Protein 3NJN (pdb70)

Radius of gyration: 18.65 Å; Cα contacts (8 Å, |Δi|>4): 740; chains: 4; bounding box: 55×52×40 Å

InterPro domains:
  IPR008972 Cupredoxin [G3DSA:2.60.40.420] (1-116)
  IPR008972 Cupredoxin [SSF49503] (8-123)
  IPR015078 DP-EP family [PF08985] (10-123)

Secondary structure (DSSP, 8-state):
----EEEEEEEEEEEETTEEEEEEE-TTS-EE---EEESSSEEEEEEEEE-SSS--EEEEEEESSTTSSS--EEEE-TTSSEEEEEE---S-EEEEEEEEEE-SS-SSEEE---/-EEEE---/----EEEEEEEEEEEETTEEEEEEE-TTS-EE---EEESSSEEEEEEEEE-SSS--EEEEEEESSTTSSS--EEEE-TTSSEEEEEE---S-EEEE-EEEEE-SS-SPEEE---/-EEEE--

Nearest PDB structures (foldseek):
  3njn-assembly1_A  TM=1.009E+00  e=9.981E-22  Shewanella oneidensis
  3njf-assembly1_A  TM=1.002E+00  e=9.697E-21  Shewanella oneidensis
  3njj-assembly1_A  TM=1.003E+00  e=1.688E-20  Shewanella oneidensis
  3njg-assembly1_A  TM=9.978E-01  e=1.688E-20  Shewanella oneidensis
  3njk-assembly1_A  TM=1.000E+00  e=2.940E-20  Shewanella oneidensis

Sequence (243 aa):
APQGLAQFFIKVNVTLENGEPVFIYTDANGQQVCQQGDITVTQQAGTIITYLLLNDQTLKGLKKFVGVGFVTPFDGIIDDAVTIISSDGMLLVQLVDLDKKTPGTTKFQFVLSNTANTLLVLSPDPAIINRRPQAPQGLAQFFIKVNVTLENGEPVFIYTDANGQVCQGDITVVTQQAGTIITYLLNDQTLKGLKKFVGVGFVTPFDGIIDDAVTIISSDGMLVQLVDLDKKTPGTTTKFQFVLSNTANTLLVLSPDPAIINRRP

CATH classification: 2.60.40.420

Foldseek 3Di:
DDDADEFEKEWEWADDPLAIDTWIAGPVRHTDPPDDDGPAWDKYKYFYHYPHVFAKAFPWKAFPCVPQLQWDDWDADPSRGMIMTTGRPPRDDDTDIWTWIATNVDGDIDTDDD/DDDDDDDD/DDDADEFEKEWEWDDDPRAIDTWIAGPVRHTDPDDDDGDAWDKYKYFYHYPYPFAKAFPWKAFPCVPQLQWDDWDADPRRGMIMTTGRPPHDDDTDIWTWIATDVDGDIDTDDD/DDDDDDD

Solvent-accessible surface area: 11612 Å² total; per-residue (Å²): 135,143,165,43,96,60,54,100,5,90,0,26,0,55,50,112,143,38,28,17,55,26,69,21,19,45,92,124,57,118,112,38,130,2,54,16,66,3,74,51,39,14,50,1,5,0,64,16,43,39,122,8,181,52,24,3,82,5,60,2,0,0,1,52,51,1,42,41,34,4,5,55,28,12,70,80,36,132,83,5,64,60,0,73,0,49,0,78,8,143,56,88,31,84,4,94,1,4,0,0,0,34,14,101,61,36,85,1,21,0,0,1,73,77,20,17,0,49,5,161,50,184,134,140,162,40,106,85,47,64,5,70,0,13,0,46,64,107,138,43,26,18,59,26,66,22,16,49,85,126,51,114,111,40,137,2,54,16,60,5,84,82,44,14,50,0,25,0,56,9,50,42,97,18,178,55,23,3,84,4,64,6,1,0,1,51,52,1,40,40,30,4,2,41,26,16,70,81,35,132,83,5,57,59,0,74,0,45,0,84,11,146,45,89,33,88,4,92,1,3,0,0,0,33,15,101,62,37,84,2,21,0,1,0,74,73,22,16,0,37,3,148,96

Organism: Shewanella oneidensis (strain ATCC 700550 / JCM 31522 / CIP 106686 / LMG 19005 / NCIMB 14063 / MR-1) (NCBI:txid211586)

Structure (mmCIF, N/CA/C/O backbone):
data_3NJN
#
_entry.id   3NJN
#
_cell.length_a   72.351
_cell.length_b   72.351
_cell.length_c   256.008
_cell.angle_alpha   90.000
_cell.angle_beta   90.000
_cell.angle_gamma   120.000
#
_symmetry.space_group_name_H-M   'H 3 2'
#
loop_
_entity.id
_entity.type
_entity.pdbx_description
1 polymer Peptidase
2 polymer Peptidase
3 non-polymer (4S)-2-METHYL-2,4-PENTANEDIOL
4 non-polymer 'CALCIUM ION'
5 water water
#
loop_
_atom_site.group_PDB
_atom_site.id
_atom_site.type_symbol
_atom_site.label_atom_id
_atom_site.label_alt_id
_atom_site.label_comp_id
_atom_site.label_asym_id
_atom_site.label_entity_id
_atom_site.label_seq_id
_atom_site.pdbx_PDB_ins_code
_atom_site.Cartn_x
_atom_site.Cartn_y
_atom_site.Cartn_z
_atom_site.occupancy
_atom_site.B_iso_or_equiv
_atom_site.auth_seq_id
_atom_site.auth_comp_id
_atom_site.auth_asym_id
_atom_site.auth_atom_id
_atom_site.pdbx_PDB_model_num
ATOM 1 N N . ALA A 1 6 ? 20.707 11.899 116.638 0.50 22.87 3 ALA A N 1
ATOM 2 C CA . ALA A 1 6 ? 19.611 12.908 116.484 0.50 22.82 3 ALA A CA 1
ATOM 3 C C . ALA A 1 6 ? 18.333 12.253 115.947 0.50 22.64 3 ALA A C 1
ATOM 4 O O . ALA A 1 6 ? 18.319 11.713 114.848 0.50 22.70 3 ALA A O 1
ATOM 6 N N . PRO A 1 7 ? 17.250 12.301 116.729 0.50 21.87 4 PRO A N 1
ATOM 7 C CA . PRO A 1 7 ? 16.030 11.653 116.268 0.50 21.27 4 PRO A CA 1
ATOM 8 C C . PRO A 1 7 ? 15.506 12.323 115.013 0.50 21.24 4 PRO A C 1
ATOM 9 O O . PRO A 1 7 ? 15.670 13.537 114.849 0.50 19.21 4 PRO A O 1
ATOM 13 N N . GLN A 1 8 ? 14.930 11.512 114.134 0.50 20.77 5 GLN A N 1
ATOM 14 C CA . GLN A 1 8 ? 14.319 11.969 112.888 0.50 20.93 5 GLN A CA 1
ATOM 15 C C . GLN A 1 8 ? 12.966 11.296 112.742 0.50 19.13 5 GLN A C 1
ATOM 16 O O . GLN A 1 8 ? 12.663 10.299 113.397 0.50 18.19 5 GLN A O 1
ATOM 22 N N . GLY A 1 9 ? 12.175 11.846 111.849 1.00 17.67 6 GLY A N 1
ATOM 23 C CA . GLY A 1 9 ? 10.864 11.333 111.449 1.00 16.19 6 GLY A CA 1
ATOM 24 C C . GLY A 1 9 ? 10.654 11.171 109.946 1.00 13.84 6 GLY A C 1
ATOM 25 O O . GLY A 1 9 ? 11.591 11.191 109.152 1.00 14.41 6 GLY A O 1
ATOM 26 N N . LEU A 1 10 ? 9.399 11.037 109.549 1.00 13.93 7 LEU A N 1
ATOM 27 C CA . LEU A 1 10 ? 9.015 10.838 108.179 1.00 13.94 7 LEU A CA 1
ATOM 28 C C . LEU A 1 10 ? 8.350 12.085 107.604 1.00 12.69 7 LEU A C 1
ATOM 29 O O . LEU A 1 10 ? 7.575 12.727 108.314 1.00 13.44 7 LEU A O 1
ATOM 34 N N . ALA A 1 11 ? 8.655 12.408 106.350 1.00 12.15 8 ALA A N 1
ATOM 35 C CA . ALA A 1 11 ? 8.107 13.548 105.627 1.00 12.07 8 ALA A CA 1
ATOM 36 C C . ALA A 1 11 ? 7.207 12.998 104.539 1.00 13.26 8 ALA A C 1
ATOM 37 O O . ALA A 1 11 ? 7.698 12.246 103.676 1.00 16.49 8 ALA A O 1
ATOM 39 N N . GLN A 1 12 ? 5.899 13.279 104.606 1.00 11.00 9 GLN A N 1
ATOM 40 C CA . GLN A 1 12 ? 4.923 12.826 103.619 1.00 11.11 9 GLN A CA 1
ATOM 41 C C . GLN A 1 12 ? 4.515 14.038 102.785 1.00 11.15 9 GLN A C 1
ATOM 42 O O . GLN A 1 12 ? 4.593 15.204 103.221 1.00 11.19 9 GLN A O 1
ATOM 48 N N . PHE A 1 13 ? 4.021 13.761 101.584 1.00 13.04 10 PHE A N 1
ATOM 49 C CA A PHE A 1 13 ? 3.766 14.782 100.566 0.60 13.08 10 PHE A CA 1
ATOM 50 C CA B PHE A 1 13 ? 3.700 14.777 100.613 0.40 12.95 10 PHE A CA 1
ATOM 51 C C . PHE A 1 13 ? 2.447 14.474 99.865 1.00 14.05 10 PHE A C 1
ATOM 52 O O . PHE A 1 13 ? 2.206 13.347 99.435 1.00 17.33 10 PHE A O 1
ATOM 67 N N . ILE A 1 14 ? 1.648 15.496 99.688 1.00 12.87 11 ILE A N 1
ATOM 68 C CA . ILE A 1 14 ? 0.440 15.432 98.898 1.00 11.81 11 ILE A CA 1
ATOM 69 C C . ILE A 1 14 ? 0.336 16.708 98.062 1.00 10.23 11 ILE A C 1
ATOM 70 O O . ILE A 1 14 ? 0.596 17.807 98.543 1.00 10.24 11 ILE A O 1
ATOM 75 N N . LYS A 1 15 ? -0.045 16.536 96.794 1.00 9.73 12 LYS A N 1
ATOM 76 C CA . LYS A 1 15 ? -0.358 17.646 95.912 1.00 9.39 12 L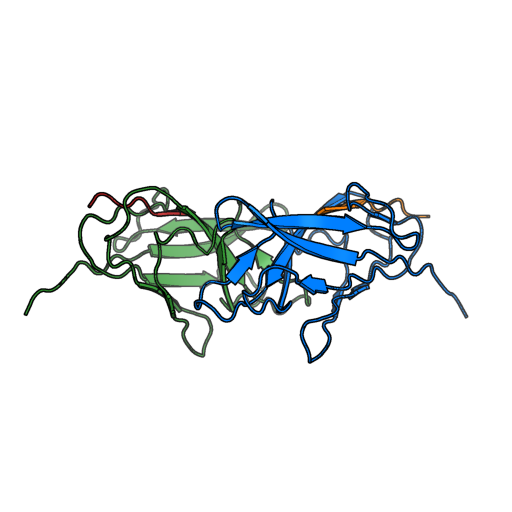YS A CA 1
ATOM 77 C C . LYS A 1 15 ? -1.867 17.854 95.915 1.00 8.21 12 LYS A C 1
ATOM 78 O O . LYS A 1 15 ? -2.646 16.916 95.712 1.00 9.08 12 LYS A O 1
ATOM 84 N N . VAL A 1 16 ? -2.241 19.103 96.160 1.00 8.03 13 VAL A N 1
ATOM 85 C CA . VAL A 1 16 ? -3.644 19.542 96.234 1.00 7.79 13 VAL A CA 1
ATOM 86 C C . VAL A 1 16 ? -3.995 20.183 94.913 1.00 8.05 13 VAL A C 1
ATOM 87 O O . VAL A 1 16 ? -3.687 21.329 94.685 1.00 8.47 13 VAL A O 1
ATOM 91 N N . ASN A 1 17 ? -4.645 19.420 94.045 1.00 8.13 14 ASN A N 1
ATOM 92 C CA . ASN A 1 17 ? -4.991 19.894 92.720 1.00 8.43 14 ASN A CA 1
ATOM 93 C C . ASN A 1 17 ? -6.405 20.445 92.795 1.00 8.12 14 ASN A C 1
ATOM 94 O O . ASN A 1 17 ? -7.310 19.769 93.312 1.00 11.51 14 ASN A O 1
ATOM 99 N N . VAL A 1 18 ? -6.621 21.642 92.292 1.00 7.74 15 VAL A N 1
ATOM 100 C CA . VAL A 1 18 ? -7.937 22.253 92.368 1.00 7.47 15 VAL A CA 1
ATOM 101 C C . VAL A 1 18 ? -8.410 22.640 90.975 1.00 7.32 15 VAL A C 1
ATOM 102 O O . VAL A 1 18 ? -7.697 23.326 90.245 1.00 8.08 15 VAL A O 1
ATOM 106 N N . THR A 1 19 ? -9.599 22.157 90.629 1.00 7.84 16 THR A N 1
ATOM 107 C CA . THR A 1 19 ? -10.261 22.525 89.400 1.00 8.39 16 THR A CA 1
ATOM 108 C C . THR A 1 19 ? -11.655 23.063 89.733 1.00 7.72 16 THR A C 1
ATOM 109 O O . THR A 1 19 ? -12.014 23.174 90.906 1.00 8.69 16 THR A O 1
ATOM 113 N N . LEU A 1 20 ? -12.419 23.445 88.709 1.00 7.82 17 LEU A N 1
ATOM 114 C CA . LEU A 1 20 ? -13.808 23.808 88.871 1.00 9.16 17 LEU A CA 1
ATOM 115 C C . LEU A 1 20 ? -14.737 22.816 88.171 1.00 8.40 17 LEU A C 1
ATOM 116 O O . LEU A 1 20 ? -14.456 22.253 87.098 1.00 9.02 17 LEU A O 1
ATOM 121 N N . GLU A 1 21 ? -15.924 22.694 88.784 1.00 8.50 18 GLU A N 1
ATOM 122 C CA . GLU A 1 21 ? -17.001 21.939 88.179 1.00 8.51 18 GLU A CA 1
ATOM 123 C C . GLU A 1 21 ? -18.260 22.703 88.527 1.00 9.46 18 GLU A C 1
ATOM 124 O O . GLU A 1 21 ? -18.495 23.009 89.727 1.00 10.61 18 GLU A O 1
ATOM 130 N N . ASN A 1 22 ? -19.074 23.026 87.518 1.00 11.62 19 ASN A N 1
ATOM 131 C CA . ASN A 1 22 ? -20.226 23.900 87.708 1.00 13.85 19 ASN A CA 1
ATOM 132 C C . ASN A 1 22 ? -19.883 25.155 88.489 1.00 12.26 19 ASN A C 1
ATOM 133 O O . ASN A 1 22 ? -20.678 25.647 89.306 1.00 13.63 19 ASN A O 1
ATOM 138 N N . GLY A 1 23 ? -18.720 25.706 88.159 1.00 11.31 20 GLY A N 1
ATOM 139 C CA . GLY A 1 23 ? -18.270 26.959 88.700 1.00 11.74 20 GLY A CA 1
ATOM 140 C C . GLY A 1 23 ? -17.690 26.906 90.111 1.00 10.76 20 GLY A C 1
ATOM 141 O O . GLY A 1 23 ? -17.299 27.959 90.610 1.00 12.12 20 GLY A O 1
ATOM 142 N N . GLU A 1 24 ? -17.620 25.717 90.726 1.00 9.25 21 GLU A N 1
ATOM 143 C CA . GLU A 1 24 ? -17.207 25.591 92.132 1.00 8.53 21 GLU A CA 1
ATOM 144 C C . GLU A 1 24 ? -16.029 24.673 92.269 1.00 7.93 21 GLU A C 1
ATOM 145 O O . GLU A 1 24 ? -15.797 23.800 91.443 1.00 9.11 21 GLU A O 1
ATOM 151 N N . PRO A 1 25 ? -15.202 24.856 93.311 1.00 9.08 22 PRO A N 1
ATOM 152 C CA . PRO A 1 25 ? -13.938 24.101 93.416 1.00 9.29 22 PRO A CA 1
ATOM 153 C C . PRO A 1 25 ? -14.157 22.603 93.638 1.00 9.06 22 PRO A C 1
ATOM 154 O O . PRO A 1 25 ? -15.116 22.151 94.308 1.00 10.53 22 PRO A O 1
ATOM 158 N N . VAL A 1 26 ? -13.232 21.835 93.077 1.00 8.17 23 VAL A N 1
ATOM 159 C CA . VAL A 1 26 ? -13.119 20.427 93.245 1.00 8.60 23 VAL A CA 1
ATOM 160 C C . VAL A 1 26 ? -11.662 20.137 93.574 1.00 7.27 23 VAL A C 1
ATOM 161 O O . VAL A 1 26 ? -10.749 20.544 92.848 1.00 8.83 23 VAL A O 1
ATOM 165 N N . PHE A 1 27 ? -11.458 19.481 94.702 1.00 7.94 24 PHE A N 1
ATOM 166 C CA . PHE A 1 27 ? -10.119 19.139 95.215 1.00 8.04 24 PHE A CA 1
ATOM 167 C C . PHE A 1 27 ? -9.800 17.690 94.894 1.00 9.07 24 PHE A C 1
ATOM 168 O O . PHE A 1 27 ? -10.561 16.803 95.278 1.00 11.37 24 PHE A O 1
ATOM 176 N N . ILE A 1 28 ? -8.693 17.471 94.207 1.00 9.19 25 ILE A N 1
ATOM 177 C CA . ILE A 1 28 ? -8.240 16.117 93.836 1.00 8.89 25 ILE A CA 1
ATOM 178 C C . ILE A 1 28 ? -6.818 16.010 94.301 1.00 9.34 25 ILE A C 1
ATOM 179 O O . ILE A 1 28 ? -5.971 16.868 94.001 1.00 9.94 25 ILE A O 1
ATOM 184 N N . TYR A 1 29 ? -6.525 14.957 95.077 1.00 9.84 26 TYR A N 1
ATOM 185 C CA . TYR A 1 29 ? -5.210 14.803 95.674 1.00 10.28 26 TYR A CA 1
ATOM 186 C C . TYR A 1 29 ? -4.387 13.826 94.874 1.00 11.24 26 TYR A C 1
ATOM 187 O O . TYR A 1 29 ? -4.878 12.792 94.445 1.00 12.37 26 TYR A O 1
ATOM 196 N N . THR A 1 30 ? -3.116 14.136 94.671 1.00 10.50 27 THR A N 1
ATOM 197 C CA . THR A 1 30 ? -2.181 13.190 94.061 1.00 11.41 27 THR A CA 1
ATOM 198 C C . THR A 1 30 ? -0.973 13.048 94.979 1.00 11.61 27 THR A C 1
ATOM 199 O O . THR A 1 30 ? -0.633 13.923 95.771 1.00 11.97 27 THR A O 1
ATOM 203 N N . ASP A 1 31 ? -0.365 11.871 94.916 1.00 13.50 28 ASP A N 1
ATOM 204 C CA . ASP A 1 31 ? 0.705 11.510 95.803 1.00 15.65 28 ASP A CA 1
ATOM 205 C C . ASP A 1 31 ? 2.037 11.796 95.167 1.00 18.27 28 ASP A C 1
ATOM 206 O O . ASP A 1 31 ? 2.112 12.387 94.099 1.00 18.62 28 ASP A O 1
ATOM 211 N N . ALA A 1 32 ? 3.121 11.406 95.861 1.00 21.36 29 ALA A N 1
ATOM 212 C CA . ALA A 1 32 ? 4.450 11.713 95.360 1.00 24.35 29 ALA A CA 1
ATOM 213 C C . ALA A 1 32 ? 4.779 10.948 94.073 1.00 26.07 29 ALA A C 1
ATOM 214 O O . ALA A 1 32 ? 5.722 11.311 93.366 1.00 28.49 29 ALA A O 1
ATOM 216 N N . ASN A 1 33 ? 3.983 9.935 93.738 1.00 26.65 30 ASN A N 1
ATOM 217 C CA . ASN A 1 33 ? 4.080 9.290 92.407 1.00 27.84 30 ASN A CA 1
ATOM 218 C C . ASN A 1 33 ? 3.215 9.943 91.320 1.00 27.03 30 ASN A C 1
ATOM 219 O O . ASN A 1 33 ? 3.171 9.473 90.189 1.00 28.72 30 ASN A O 1
ATOM 224 N N . GLY A 1 34 ? 2.475 10.997 91.648 1.00 25.52 31 GLY A N 1
ATOM 225 C CA . GLY A 1 34 ? 1.559 11.600 90.680 1.00 24.35 31 GLY A CA 1
ATOM 226 C C . GLY A 1 34 ? 0.213 10.888 90.540 1.00 22.40 31 GLY A C 1
ATOM 227 O O . GLY A 1 34 ? -0.612 11.245 89.689 1.00 24.63 31 GLY A O 1
ATOM 228 N N . GLN A 1 35 ? -0.023 9.885 91.370 1.00 20.35 32 GLN A N 1
ATOM 229 C CA A GLN A 1 35 ? -1.244 9.103 91.305 0.50 20.27 32 GLN A CA 1
ATOM 230 C CA B GLN A 1 35 ? -1.250 9.087 91.324 0.50 20.60 32 GLN A CA 1
ATOM 231 C C . GLN A 1 35 ? -2.329 9.707 92.174 1.00 18.56 32 GLN A C 1
ATOM 232 O O . GLN A 1 35 ? -2.062 10.189 93.288 1.00 16.57 32 GLN A O 1
ATOM 243 N N . VAL A 1 36 ? -3.554 9.675 91.660 1.00 17.83 33 VAL A N 1
ATOM 244 C CA . VAL A 1 36 ? -4.712 10.118 92.396 1.00 17.42 33 VAL A CA 1
ATOM 245 C C . VAL A 1 36 ? -4.814 9.277 93.654 1.00 16.96 33 VAL A C 1
ATOM 246 O O . VAL A 1 36 ? -4.630 8.045 93.628 1.00 19.35 33 VAL A O 1
ATOM 250 N N . CYS A 1 37 ? -5.060 9.924 94.774 1.00 17.93 34 CYS A N 1
ATOM 251 C CA . CYS A 1 37 ? -5.253 9.270 96.035 1.00 18.60 34 CYS A CA 1
ATOM 252 C C . CYS A 1 37 ? -6.394 9.921 96.772 1.00 18.98 34 CYS A C 1
ATOM 253 O O . CYS A 1 37 ? -6.877 11.024 96.436 1.00 18.41 34 CYS A O 1
ATOM 256 N N . GLN A 1 38 ? -6.816 9.273 97.840 1.00 21.47 35 GLN A N 1
ATOM 257 C CA A GLN A 1 38 ? -7.987 9.739 98.541 0.50 21.76 35 GLN A CA 1
ATOM 258 C CA B GLN A 1 38 ? -7.972 9.732 98.602 0.50 22.21 35 GLN A CA 1
ATOM 259 C C . GLN A 1 38 ? -7.674 11.017 99.366 1.00 21.35 35 GLN A C 1
ATOM 260 O O . GLN A 1 38 ? -8.567 11.811 99.611 1.00 22.80 35 GLN A O 1
ATOM 271 N N . GLY A 1 39 ? -6.400 11.211 99.739 1.00 20.17 36 GLY A N 1
ATOM 272 C CA . GLY A 1 39 ? -5.899 12.465 100.350 1.00 17.37 36 GLY A CA 1
ATOM 273 C C . GLY A 1 39 ? -5.595 12.426 101.841 1.00 17.78 36 GLY A C 1
ATOM 274 O O . GLY A 1 39 ? -4.913 13.277 102.409 1.00 16.94 36 GLY A O 1
ATOM 275 N N . ASP A 1 40 ? -6.081 11.383 102.467 1.00 16.68 37 ASP A N 1
ATOM 276 C CA . ASP A 1 40 ? -5.892 11.181 103.863 1.00 16.11 37 ASP A CA 1
ATOM 277 C C . ASP A 1 40 ? -4.490 10.652 104.119 1.00 15.66 37 ASP A C 1
ATOM 278 O O . ASP A 1 40 ? -3.950 9.926 103.288 1.00 18.81 37 ASP A O 1
ATOM 283 N N . ILE A 1 41 ? -3.922 10.940 105.277 1.00 14.51 38 ILE A N 1
ATOM 284 C CA . ILE A 1 41 ? -2.569 10.548 105.611 1.00 15.19 38 ILE A CA 1
ATOM 285 C C . ILE A 1 41 ? -2.591 9.840 106.975 1.00 15.11 38 ILE A C 1
ATOM 286 O O . ILE A 1 41 ? -3.258 10.298 107.933 1.00 16.62 38 ILE A O 1
ATOM 291 N N . THR A 1 42 ? -1.867 8.718 107.047 1.00 15.35 39 THR A N 1
ATOM 292 C CA . THR A 1 42 ? -1.614 8.011 108.299 1.00 15.92 39 THR A CA 1
ATOM 293 C C . THR A 1 42 ? -0.201 8.339 108.763 1.00 15.64 39 THR A C 1
ATOM 294 O O . THR A 1 42 ? 0.785 8.301 107.996 1.00 17.03 39 THR A O 1
ATOM 298 N N . VAL A 1 43 ? -0.114 8.664 110.024 1.00 15.50 40 VAL A N 1
ATOM 299 C CA . VAL A 1 43 ? 1.121 9.048 110.633 1.00 15.20 40 VAL A CA 1
ATOM 300 C C . VAL A 1 43 ? 1.443 7.987 111.665 1.00 16.76 40 VAL A C 1
ATOM 301 O O . VAL A 1 43 ? 0.709 7.759 112.628 1.00 16.77 40 VAL A O 1
ATOM 305 N N . THR A 1 44 ? 2.544 7.315 111.409 1.00 18.76 41 THR A N 1
ATOM 306 C CA . THR A 1 44 ? 2.952 6.187 112.220 1.00 20.38 41 THR A CA 1
ATOM 307 C C . THR A 1 44 ? 4.156 6.499 113.129 1.00 20.64 41 THR A C 1
ATOM 308 O O . THR A 1 44 ? 4.554 5.668 113.952 1.00 22.42 41 THR A O 1
ATOM 312 N N . GLN A 1 45 ? 4.791 7.648 112.917 1.00 18.93 42 GLN A N 1
ATOM 313 C CA A GLN A 1 45 ? 5.779 8.188 113.847 0.60 18.44 42 GLN A CA 1
ATOM 314 C CA B GLN A 1 45 ? 5.781 8.196 113.848 0.40 18.67 42 GLN A CA 1
ATOM 315 C C . GLN A 1 45 ? 5.811 9.712 113.642 1.00 17.43 42 GLN A C 1
ATOM 316 O O . GLN A 1 45 ? 5.228 10.230 112.679 1.00 17.60 42 GLN A O 1
ATOM 327 N N . ALA A 1 46 ? 6.467 10.416 114.548 1.00 16.31 43 ALA A N 1
ATOM 328 C CA . ALA A 1 46 ? 6.606 11.869 114.426 1.00 16.09 43 ALA A CA 1
ATOM 329 C C . ALA A 1 46 ? 7.146 12.273 113.056 1.00 15.20 43 ALA A C 1
ATOM 330 O O . ALA A 1 46 ? 7.966 11.584 112.448 1.00 16.50 43 ALA A O 1
ATOM 332 N N . GLY A 1 47 ? 6.666 13.400 112.531 1.00 13.25 44 GLY A N 1
ATOM 333 C CA . GLY A 1 47 ? 7.072 13.873 111.229 1.00 12.28 44 GLY A CA 1
ATOM 334 C C . GLY A 1 47 ? 6.271 15.047 110.721 1.00 10.91 44 GLY A C 1
ATOM 335 O O . GLY A 1 47 ? 5.635 15.819 111.495 1.00 11.29 44 GLY A O 1
ATOM 336 N N . THR A 1 48 ? 6.322 15.186 109.390 1.00 9.62 45 THR A N 1
ATOM 337 C CA . THR A 1 48 ? 5.713 16.332 108.712 1.00 8.87 45 THR A CA 1
ATOM 338 C C . THR A 1 48 ? 4.838 15.834 107.571 1.00 9.00 45 THR A C 1
ATOM 339 O O . THR A 1 48 ? 5.064 14.742 107.042 1.00 9.58 45 THR A O 1
ATOM 343 N N . ILE A 1 49 ? 3.849 16.656 107.222 1.00 8.26 46 ILE A N 1
ATOM 344 C CA A ILE A 1 49 ? 3.072 16.419 106.036 0.60 8.07 46 ILE A CA 1
ATOM 345 C CA B ILE A 1 49 ? 3.042 16.424 106.044 0.40 8.63 46 ILE A CA 1
ATOM 346 C C . ILE A 1 49 ? 3.046 17.742 105.273 1.00 8.51 46 ILE A C 1
ATOM 347 O O . ILE A 1 49 ? 2.659 18.764 105.823 1.00 9.63 46 ILE A O 1
ATOM 356 N N . THR A 1 50 ? 3.458 17.700 104.016 1.00 8.26 47 THR A N 1
ATOM 357 C CA . THR A 1 50 ? 3.551 18.849 103.166 1.00 8.10 47 THR A CA 1
ATOM 358 C C . THR A 1 50 ? 2.509 18.784 102.084 1.00 8.19 47 THR A C 1
ATOM 359 O O . THR A 1 50 ? 2.423 17.766 101.370 1.00 9.73 47 THR A O 1
ATOM 363 N N . TYR A 1 51 ? 1.739 19.852 101.932 1.00 6.26 48 TYR A N 1
ATOM 364 C CA . TYR A 1 51 ? 0.725 19.959 100.900 1.00 7.13 48 TYR A CA 1
ATOM 365 C C . TYR A 1 51 ? 1.084 21.083 99.944 1.00 6.91 48 TYR A C 1
ATOM 366 O O . TYR A 1 51 ? 1.275 22.215 100.367 1.00 7.82 48 TYR A O 1
ATOM 375 N N . LEU A 1 52 ? 1.159 20.733 98.657 1.00 7.41 49 LEU A N 1
ATOM 376 C CA A LEU A 1 52 ? 1.540 21.650 97.598 0.60 7.82 49 LEU A CA 1
ATOM 377 C CA B LEU A 1 52 ? 1.512 21.669 97.602 0.40 6.82 49 LEU A CA 1
ATOM 378 C C . LEU A 1 52 ? 0.316 22.010 96.779 1.00 6.88 49 LEU A C 1
ATOM 379 O O . LEU A 1 52 ? -0.360 21.131 96.267 1.00 8.13 49 LEU A O 1
ATOM 388 N N . LEU A 1 53 ? 0.004 23.297 96.627 1.00 7.19 50 LEU A N 1
ATOM 389 C CA . LEU A 1 53 ? -1.190 23.707 95.888 1.00 6.49 50 LEU A CA 1
ATOM 390 C C . LEU A 1 53 ? -0.893 23.733 94.390 1.00 7.93 50 LEU A C 1
ATOM 391 O O . LEU A 1 53 ? 0.056 24.389 93.950 1.00 8.72 50 LEU A O 1
ATOM 396 N N . ASN A 1 54 ? -1.761 23.065 93.621 1.00 7.49 51 ASN A N 1
ATOM 397 C CA . ASN A 1 54 ? -1.753 23.161 92.156 1.00 7.18 51 ASN A CA 1
ATOM 398 C C . ASN A 1 54 ? -3.116 23.690 91.727 1.00 6.70 51 ASN A C 1
ATOM 399 O O . ASN A 1 54 ? -4.080 22.947 91.529 1.00 7.55 51 ASN A O 1
ATOM 404 N N . ASP A 1 55 ? -3.218 25.003 91.697 1.00 7.65 52 ASP A N 1
ATOM 405 C CA . ASP A 1 55 ? -4.448 25.702 91.377 1.00 7.63 52 ASP A CA 1
ATOM 406 C C . ASP A 1 55 ? -4.638 25.766 89.883 1.00 8.25 52 ASP A C 1
ATOM 407 O O . ASP A 1 55 ? -3.949 26.474 89.187 1.00 9.52 52 ASP A O 1
ATOM 412 N N . GLN A 1 56 ? -5.599 25.016 89.372 1.00 7.43 53 GLN A N 1
ATOM 413 C CA . GLN A 1 56 ? -5.983 25.013 87.975 1.00 8.93 53 GLN A CA 1
ATOM 414 C C . GLN A 1 56 ? -7.386 25.622 87.786 1.00 9.77 53 GLN A C 1
ATOM 415 O O . GLN A 1 56 ? -8.090 25.272 86.820 1.00 11.80 53 GLN A O 1
ATOM 421 N N . THR A 1 57 ? -7.798 26.561 88.646 1.00 10.44 54 THR A N 1
ATOM 422 C CA . THR A 1 57 ? -9.175 27.141 88.654 1.00 10.77 54 THR A CA 1
ATOM 423 C C . THR A 1 57 ? -9.248 28.458 87.943 1.00 11.71 54 THR A C 1
ATOM 424 O O . THR A 1 57 ? -10.355 28.894 87.653 1.00 12.30 54 THR A O 1
ATOM 428 N N . LEU A 1 58 ? -8.137 29.149 87.699 1.00 11.03 55 LEU A N 1
ATOM 429 C CA . LEU A 1 58 ? -8.146 30.593 87.279 1.00 11.78 55 LEU A CA 1
ATOM 430 C C . LEU A 1 58 ? -8.747 31.588 88.302 1.00 11.07 55 LEU A C 1
ATOM 431 O O . LEU A 1 58 ? -9.003 32.737 88.002 1.00 13.93 55 LEU A O 1
ATOM 436 N N . LYS A 1 59 ? -8.931 31.145 89.522 1.00 8.62 56 LYS A N 1
ATOM 437 C CA . LYS A 1 59 ? -9.491 31.957 90.603 1.00 7.87 56 LYS A CA 1
ATOM 438 C C . LYS A 1 59 ? -8.432 32.473 91.564 1.00 7.56 56 LYS A C 1
ATOM 439 O O . LYS A 1 59 ? -8.775 33.004 92.615 1.00 8.11 56 LYS A O 1
ATOM 445 N N . GLY A 1 60 ? -7.152 32.276 91.267 1.00 7.67 57 GLY A N 1
ATOM 446 C CA . GLY A 1 60 ? -6.109 32.873 92.072 1.00 7.28 57 GLY A CA 1
ATOM 447 C C . GLY A 1 60 ? -6.070 32.365 93.505 1.00 7.05 57 GLY A C 1
ATOM 448 O O . GLY A 1 60 ? -5.838 33.132 94.452 1.00 8.25 57 GLY A O 1
ATOM 449 N N . LEU A 1 61 ? -6.237 31.064 93.691 1.00 6.16 58 LEU A N 1
ATOM 450 C CA . LEU A 1 61 ? -6.246 30.489 95.010 1.00 6.58 58 LEU A CA 1
ATOM 451 C C . LEU A 1 61 ? -4.879 30.558 95.679 1.00 6.44 58 LEU A C 1
ATOM 452 O O . LEU A 1 61 ? -3.849 30.282 95.048 1.00 7.50 58 LEU A O 1
ATOM 457 N N . LYS A 1 62 ? -4.896 30.797 96.985 1.00 6.28 59 LYS A N 1
ATOM 458 C CA A LYS A 1 62 ? -3.696 30.757 97.828 0.60 6.08 59 LYS A CA 1
ATOM 459 C CA B LYS A 1 62 ? -3.694 30.755 97.822 0.40 6.29 59 LYS A CA 1
ATOM 460 C C . LYS A 1 62 ? -4.047 30.190 99.170 1.00 5.89 59 LYS A C 1
ATOM 461 O O . LYS A 1 62 ? -5.048 30.604 99.745 1.00 6.48 59 LYS A O 1
ATOM 472 N N . PHE A 1 63 ? -3.247 29.286 99.700 1.00 5.53 60 PHE A N 1
ATOM 473 C CA . PHE A 1 63 ? -3.476 28.878 101.080 1.00 5.98 60 PHE A CA 1
ATOM 474 C C . PHE A 1 63 ? -3.350 30.038 102.026 1.00 6.54 60 PHE A C 1
ATOM 475 O O . PHE A 1 63 ? -2.351 30.770 101.943 1.00 7.81 60 PHE A O 1
ATOM 483 N N . VAL A 1 64 ? -4.237 30.113 103.011 1.00 5.80 61 VAL A N 1
ATOM 484 C CA . VAL A 1 64 ? -4.076 31.041 104.140 1.00 6.38 61 VAL A CA 1
ATOM 485 C C . VAL A 1 64 ? -4.062 30.288 105.468 1.00 6.00 61 VAL A C 1
ATOM 486 O O . VAL A 1 64 ? -3.839 30.921 106.492 1.00 7.79 61 VAL A O 1
ATOM 490 N N . GLY A 1 65 ? -4.235 28.984 105.482 1.00 5.26 62 GLY A N 1
ATOM 491 C CA . GLY A 1 65 ? -4.126 28.201 106.664 1.00 6.33 62 GLY A CA 1
ATOM 492 C C . GLY A 1 65 ? -4.846 26.882 106.513 1.00 5.03 62 GLY A C 1
ATOM 493 O O . GLY A 1 65 ? -5.330 26.549 105.421 1.00 5.90 62 GLY A O 1
ATOM 494 N N . VAL A 1 66 ? -4.890 26.111 107.594 1.00 5.31 63 VAL A N 1
ATOM 495 C CA . VAL A 1 66 ? -5.545 24.825 107.663 1.00 5.13 63 VAL A CA 1
ATOM 496 C C . VAL A 1 66 ? -6.527 24.892 108.845 1.00 5.13 63 VAL A C 1
ATOM 497 O O . VAL A 1 66 ? -6.092 25.168 109.968 1.00 5.39 63 VAL A O 1
ATOM 501 N N . GLY A 1 67 ? -7.800 24.622 108.572 1.00 5.31 64 GLY A N 1
ATOM 502 C CA . GLY A 1 67 ? -8.849 24.783 109.554 1.00 5.43 64 GLY A CA 1
ATOM 503 C C . GLY A 1 67 ? -9.383 23.487 110.109 1.00 4.99 64 GLY A C 1
ATOM 504 O O . GLY A 1 67 ? -9.461 22.487 109.387 1.00 6.45 64 GLY A O 1
ATOM 505 N N . PHE A 1 68 ? -9.726 23.528 111.360 1.00 4.84 65 PHE A N 1
ATOM 506 C CA . PHE A 1 68 ? -10.147 22.375 112.117 1.00 5.61 65 PHE A CA 1
ATOM 507 C C . PHE A 1 68 ? -11.407 22.723 112.934 1.00 5.97 65 PHE A C 1
ATOM 508 O O . PHE A 1 68 ? -11.407 23.735 113.641 1.00 5.93 65 PHE A O 1
ATOM 516 N N . VAL A 1 69 ? -12.417 21.860 112.909 1.00 6.11 66 VAL A N 1
ATOM 517 C CA . VAL A 1 69 ? -13.562 21.982 113.819 1.00 6.91 66 VAL A CA 1
ATOM 518 C C . VAL A 1 69 ? -13.172 21.580 115.225 1.00 6.56 66 VAL A C 1
ATOM 519 O O . VAL A 1 69 ? -13.775 22.056 116.188 1.00 7.89 66 VAL A O 1
ATOM 523 N N . THR A 1 70 ? -12.127 20.740 115.362 1.00 6.67 67 THR A N 1
ATOM 524 C CA . THR A 1 70 ? -11.627 20.307 116.666 1.00 7.10 67 THR A CA 1
ATOM 525 C C . THR A 1 70 ? -10.136 20.663 116.800 1.00 5.88 67 THR A C 1
ATOM 526 O O . THR A 1 70 ? -9.262 19.791 116.871 1.00 7.21 67 THR A O 1
ATOM 530 N N . PRO A 1 71 ? -9.808 21.981 116.811 1.00 5.84 68 PRO A N 1
ATOM 531 C CA . PRO A 1 71 ? -8.427 22.424 116.744 1.00 6.45 68 PRO A CA 1
ATOM 532 C C . PRO A 1 71 ? -7.589 22.116 117.960 1.00 6.58 68 PRO A C 1
ATOM 533 O O . PRO A 1 71 ? -6.363 22.285 117.910 1.00 7.43 68 PRO A O 1
ATOM 537 N N . PHE A 1 72 ? -8.233 21.674 119.047 1.00 6.92 69 PHE A N 1
ATOM 538 C CA . PHE A 1 72 ? -7.500 21.405 120.276 1.00 7.71 69 PHE A CA 1
ATOM 539 C C . PHE A 1 72 ? -7.366 19.929 120.550 1.00 8.71 69 PHE A C 1
ATOM 540 O O . PHE A 1 72 ? -7.067 19.524 121.678 1.00 10.65 69 PHE A O 1
ATOM 548 N N . ASP A 1 73 ? -7.538 19.097 119.534 1.00 8.43 70 ASP A N 1
ATOM 549 C CA . ASP A 1 73 ? -7.557 17.651 119.757 1.00 9.47 70 ASP A CA 1
ATOM 550 C C . ASP A 1 73 ? -6.158 17.042 119.864 1.00 9.75 70 ASP A C 1
ATOM 551 O O . ASP A 1 73 ? -6.031 15.878 120.250 1.00 12.27 70 ASP A O 1
ATOM 556 N N . GLY A 1 74 ? -5.121 17.832 119.593 1.00 9.53 71 GLY A N 1
ATOM 557 C CA . GLY A 1 74 ? -3.786 17.386 119.733 1.00 11.04 71 GLY A CA 1
ATOM 558 C C . GLY A 1 74 ? -3.224 16.514 118.625 1.00 10.48 71 GLY A C 1
ATOM 559 O O . GLY A 1 74 ? -2.054 16.106 118.697 1.00 13.24 71 GLY A O 1
ATOM 560 N N . ILE A 1 75 ? -3.993 16.228 117.582 1.00 9.05 72 ILE A N 1
ATOM 561 C CA . ILE A 1 75 ? -3.494 15.349 116.536 1.00 9.73 72 ILE A CA 1
ATOM 562 C C . ILE A 1 75 ? -2.411 16.064 115.705 1.00 8.14 72 ILE A C 1
ATOM 563 O O . ILE A 1 75 ? -1.351 15.471 115.458 1.00 9.25 72 ILE A O 1
ATOM 568 N N . ILE A 1 76 ? -2.660 17.304 115.313 1.00 7.19 73 ILE A N 1
ATOM 569 C CA . ILE A 1 76 ? -1.675 18.145 114.629 1.00 7.33 73 ILE A CA 1
ATOM 570 C C . ILE A 1 76 ? -1.221 19.198 115.628 1.00 7.56 73 ILE A C 1
ATOM 571 O O . ILE A 1 76 ? -2.046 19.871 116.273 1.00 8.87 73 ILE A O 1
ATOM 576 N N . ASP A 1 77 ? 0.082 19.370 115.693 1.00 7.29 74 ASP A N 1
ATOM 577 C CA A ASP A 1 77 ? 0.747 20.290 116.618 0.50 8.71 74 ASP A CA 1
ATOM 578 C CA B ASP A 1 77 ? 0.605 20.371 116.636 0.50 8.97 74 ASP A CA 1
ATOM 579 C C . ASP A 1 77 ? 0.867 21.736 116.097 1.00 7.98 74 ASP A C 1
ATOM 580 O O . ASP A 1 77 ? 0.840 22.679 116.874 1.00 8.28 74 ASP A O 1
ATOM 589 N N . ALA A 1 78 ? 1.108 21.885 114.807 1.00 6.62 75 ALA A N 1
ATOM 590 C CA . ALA A 1 78 ? 1.370 23.200 114.220 1.00 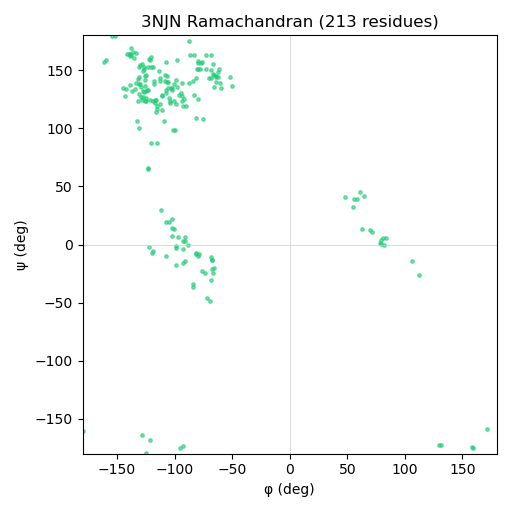6.31 75 ALA A CA 1
ATOM 591 C C . ALA A 1 78 ? 1.119 23.158 112.712 1.00 6.06 75 ALA A C 1
ATOM 592 O O . ALA A 1 78 ? 1.212 22.080 112.091 1.00 7.71 75 ALA A O 1
ATOM 594 N N . VAL A 1 79 ? 0.887 24.340 112.168 1.00 5.67 76 VAL A N 1
ATOM 595 C CA . VAL A 1 79 ? 0.725 24.567 110.730 1.00 4.88 76 VAL A CA 1
ATOM 596 C C . VAL A 1 79 ? 1.730 25.613 110.342 1.00 5.49 76 VAL A C 1
ATOM 597 O O . VAL A 1 79 ? 1.816 26.673 110.994 1.00 5.92 76 VAL A O 1
ATOM 601 N N . THR A 1 80 ? 2.488 25.403 109.270 1.00 5.40 77 THR A N 1
ATOM 602 C CA . THR A 1 80 ? 3.348 26.455 108.714 1.00 4.59 77 THR A CA 1
ATOM 603 C C . THR A 1 80 ? 2.909 26.701 107.269 1.00 5.18 77 THR A C 1
ATOM 604 O O . THR A 1 80 ? 2.344 25.806 106.611 1.00 5.92 77 THR A O 1
ATOM 608 N N . ILE A 1 81 ? 3.130 27.916 106.770 1.00 4.96 78 ILE A N 1
ATOM 609 C CA A ILE A 1 81 ? 2.599 28.343 105.469 0.60 4.63 78 ILE A CA 1
ATOM 610 C CA B ILE A 1 81 ? 2.621 28.324 105.466 0.40 5.76 78 ILE A CA 1
ATOM 611 C C . ILE A 1 81 ? 3.696 29.111 104.742 1.00 5.12 78 ILE A C 1
ATOM 612 O O . ILE A 1 81 ? 4.425 29.862 105.374 1.00 5.46 78 ILE A O 1
ATOM 621 N N . SER A 1 82 ? 3.833 28.895 103.432 1.00 5.39 79 SER A N 1
ATOM 622 C CA . SER A 1 82 ? 4.796 29.681 102.647 1.00 5.55 79 SER A CA 1
ATOM 623 C C . SER A 1 82 ? 4.232 31.054 102.296 1.00 5.95 79 SER A C 1
ATOM 624 O O . SER A 1 82 ? 3.033 31.257 102.235 1.00 5.79 79 SER A O 1
ATOM 627 N N . SER A 1 83 ? 5.145 31.990 102.035 1.00 5.68 80 SER A N 1
ATOM 628 C CA . SER A 1 83 ? 4.719 33.367 101.837 1.00 5.79 80 SER A CA 1
ATOM 629 C C . SER A 1 83 ? 3.909 33.583 100.584 1.00 6.41 80 SER A C 1
ATOM 630 O O . SER A 1 83 ? 3.160 34.548 100.491 1.00 7.81 80 SER A O 1
ATOM 633 N N . ASP A 1 84 ? 4.032 32.684 99.612 1.00 5.84 81 ASP A N 1
ATOM 634 C CA . ASP A 1 84 ? 3.269 32.745 98.378 1.00 6.10 81 ASP A CA 1
ATOM 635 C C . ASP A 1 84 ? 1.967 31.935 98.414 1.00 6.25 81 ASP A C 1
ATOM 636 O O . ASP A 1 84 ? 1.250 31.849 97.409 1.00 7.92 81 ASP A O 1
ATOM 641 N N . GLY A 1 85 ? 1.643 31.337 99.558 1.00 5.59 82 GLY A N 1
ATOM 642 C CA . GLY A 1 85 ? 0.425 30.583 99.668 1.00 6.20 82 GLY A CA 1
ATOM 643 C C . GLY A 1 85 ? 0.400 29.266 98.933 1.00 5.78 82 GLY A C 1
ATOM 644 O O . GLY A 1 85 ? -0.675 28.681 98.761 1.00 6.97 82 GLY A O 1
ATOM 645 N N . MET A 1 86 ? 1.541 28.799 98.430 1.00 5.76 83 MET A N 1
ATOM 646 C CA . MET A 1 86 ? 1.584 27.566 97.653 1.00 6.07 83 MET A CA 1
ATOM 647 C C . MET A 1 86 ? 1.834 26.308 98.448 1.00 6.01 83 MET A C 1
ATOM 648 O O . MET A 1 86 ? 1.640 25.210 97.934 1.00 7.73 83 MET A O 1
ATOM 653 N N . LEU A 1 87 ? 2.278 26.437 99.695 1.00 5.74 84 LEU A N 1
ATOM 654 C CA A LEU A 1 87 ? 2.602 25.296 100.538 0.60 6.87 84 LEU A CA 1
ATOM 655 C CA B LEU A 1 87 ? 2.603 25.290 100.532 0.40 6.79 84 LEU A CA 1
ATOM 656 C C . LEU A 1 87 ? 2.051 25.506 101.922 1.00 5.93 84 LEU A C 1
ATOM 657 O O . LEU A 1 87 ? 2.181 26.601 102.492 1.00 6.55 84 LEU A O 1
ATOM 666 N N . VAL A 1 88 ? 1.504 24.443 102.488 1.00 6.22 85 VAL A N 1
ATOM 667 C CA . VAL A 1 88 ? 1.272 24.350 103.933 1.00 6.07 85 VAL A CA 1
ATOM 668 C C . VAL A 1 88 ? 1.929 23.073 104.404 1.00 6.33 85 VAL A C 1
ATOM 669 O O . VAL A 1 88 ? 1.944 22.071 103.683 1.00 8.45 85 VAL A O 1
ATOM 673 N N . GLN A 1 89 ? 2.473 23.115 105.616 1.00 6.98 86 GLN A N 1
ATOM 674 C CA . GLN A 1 89 ? 3.073 21.946 106.230 1.00 7.96 86 GLN A CA 1
ATOM 675 C C . GLN A 1 89 ? 2.535 21.769 107.589 1.00 9.08 86 GLN A C 1
ATOM 676 O O . GLN A 1 89 ? 2.354 22.724 108.332 1.00 10.54 86 GLN A O 1
ATOM 682 N N . LEU A 1 90 ? 2.244 20.530 107.928 1.00 10.27 87 LEU A N 1
ATOM 683 C CA . LEU A 1 90 ? 1.776 20.188 109.257 1.00 10.60 87 LEU A CA 1
ATOM 684 C C . LEU A 1 90 ? 2.861 19.472 110.043 1.00 9.97 87 LEU A C 1
ATOM 685 O O . LEU A 1 90 ? 3.551 18.652 109.488 1.00 12.37 87 LEU A O 1
ATOM 690 N N . VAL A 1 91 ? 2.978 19.804 111.330 1.00 10.47 88 VAL A N 1
ATOM 691 C CA . VAL A 1 91 ? 3.882 19.137 112.245 1.00 10.72 88 VAL A CA 1
ATOM 692 C C . VAL A 1 91 ? 3.014 18.235 113.097 1.00 9.62 88 VAL A C 1
ATOM 693 O O . VAL A 1 91 ? 2.058 18.704 113.720 1.00 9.96 88 VAL A O 1
ATOM 697 N N . ASP A 1 92 ? 3.368 16.957 113.064 1.00 10.35 89 ASP A N 1
ATOM 698 C CA . ASP A 1 92 ? 2.605 15.899 113.782 1.00 10.77 89 ASP A CA 1
ATOM 699 C C . ASP A 1 92 ? 3.559 15.020 114.560 1.00 11.45 89 ASP A C 1
ATOM 700 O O . ASP A 1 92 ? 4.319 14.208 113.995 1.00 11.85 89 ASP A O 1
ATOM 705 N N . LEU A 1 93 ? 3.559 15.204 115.892 1.00 14.35 90 LEU A N 1
ATOM 706 C CA . LEU A 1 93 ? 4.469 14.506 116.762 1.00 16.34 90 LEU A CA 1
ATOM 707 C C . LEU A 1 93 ? 3.960 13.091 117.069 1.00 15.43 90 LEU A C 1
ATOM 708 O O . LEU A 1 93 ? 4.699 12.303 117.664 1.00 16.65 90 LEU A O 1
ATOM 713 N N . ASP A 1 94 ? 2.737 12.744 116.680 1.00 15.94 91 ASP A N 1
ATOM 714 C CA . ASP A 1 94 ? 2.199 11.385 116.777 1.00 16.88 91 ASP A CA 1
ATOM 715 C C . ASP A 1 94 ? 2.252 10.825 118.198 1.00 18.82 91 ASP A C 1
ATOM 716 O O . ASP A 1 94 ? 2.555 9.640 118.404 1.00 19.83 91 ASP A O 1
ATOM 721 N N . LYS A 1 95 ? 1.965 11.688 119.142 1.00 21.70 92 LYS A N 1
ATOM 722 C CA A LYS A 1 95 ? 1.838 11.277 120.531 0.60 23.26 92 LYS A CA 1
ATOM 723 C CA B LYS A 1 95 ? 1.843 11.298 120.546 0.40 23.14 92 LYS A CA 1
ATOM 724 C C . LYS A 1 95 ? 0.383 10.994 120.925 1.00 23.67 92 LYS A C 1
ATOM 725 O O . LYS A 1 95 ? 0.112 10.041 121.711 1.00 25.70 92 LYS A O 1
ATOM 736 N N . THR A 1 96 ? -0.543 11.812 120.421 1.00 23.27 93 THR A N 1
ATOM 737 C CA . THR A 1 96 ? -1.950 11.641 120.679 1.00 23.67 93 THR A CA 1
ATOM 738 C C . THR A 1 96 ? -2.458 10.752 119.586 1.00 22.83 93 THR A C 1
ATOM 739 O O . THR A 1 96 ? -2.341 11.099 118.408 1.00 21.76 93 THR A O 1
ATOM 743 N N . PRO A 1 97 ? -2.995 9.587 119.960 1.00 22.01 94 PRO A N 1
ATOM 744 C CA . PRO A 1 97 ? -3.613 8.746 118.943 1.00 21.73 94 PRO A CA 1
ATOM 745 C C . PRO A 1 97 ? -4.975 9.279 118.536 1.00 20.55 94 PRO A C 1
ATOM 746 O O . PRO A 1 97 ? -5.665 9.944 119.353 1.00 23.47 94 PRO A O 1
ATOM 750 N N . GLY A 1 98 ? -5.411 8.912 117.349 1.00 18.48 95 GLY A N 1
ATOM 751 C CA . GLY A 1 98 ? -6.736 9.286 116.898 1.00 17.59 95 GLY A CA 1
ATOM 752 C C . GLY A 1 98 ? -6.713 9.910 115.537 1.00 15.33 95 GLY A C 1
ATOM 753 O O . GLY A 1 98 ? -5.678 9.958 114.876 1.00 17.54 95 GLY A O 1
ATOM 754 N N . THR A 1 99 ? -7.866 10.419 115.134 1.00 14.47 96 THR A N 1
ATOM 755 C CA . THR A 1 99 ? -8.041 10.983 113.809 1.00 13.90 96 THR A CA 1
ATOM 756 C C . THR A 1 99 ? -8.574 12.389 113.919 1.00 12.66 96 THR A C 1
ATOM 757 O O . THR A 1 99 ? -9.383 12.685 114.795 1.00 14.60 96 THR A O 1
ATOM 761 N N . THR A 1 100 ? -8.088 13.273 113.060 1.00 11.13 97 THR A N 1
ATOM 762 C CA . THR A 1 100 ? -8.650 14.613 112.953 1.00 10.89 97 THR A CA 1
ATOM 763 C C . THR A 1 100 ? -8.982 14.883 111.503 1.00 11.01 97 THR A C 1
ATOM 764 O O . THR A 1 100 ? -8.375 14.315 110.601 1.00 14.08 97 THR A O 1
ATOM 768 N N . LYS A 1 101 ? -9.999 15.677 111.306 1.00 10.37 98 LYS A N 1
ATOM 769 C CA . LYS A 1 101 ? -10.419 16.090 109.980 1.00 10.29 98 LYS A CA 1
ATOM 770 C C . LYS A 1 101 ? -10.170 17.572 109.840 1.00 9.14 98 LYS A C 1
ATOM 771 O O . LYS A 1 101 ? -10.399 18.324 110.791 1.00 9.92 98 LYS A O 1
ATOM 777 N N . PHE A 1 102 ? -9.710 18.009 108.678 1.00 7.59 99 PHE A N 1
ATOM 778 C CA . PHE A 1 102 ? -9.439 19.421 108.452 1.00 7.06 99 PHE A CA 1
ATOM 779 C C . PHE A 1 102 ? -9.876 19.839 107.065 1.00 6.66 99 PHE A C 1
ATOM 780 O O . PHE A 1 102 ? -10.126 18.986 106.200 1.00 7.89 99 PHE A O 1
ATOM 788 N N . GLN A 1 103 ? -9.980 21.151 106.892 1.00 6.22 100 GLN A N 1
ATOM 789 C CA . GLN A 1 103 ? -10.300 21.736 105.619 1.00 5.91 100 GLN A CA 1
ATOM 790 C C . GLN A 1 103 ? -9.244 22.772 105.308 1.00 6.19 100 GLN A C 1
ATOM 791 O O . GLN A 1 103 ? -8.903 23.609 106.148 1.00 6.24 100 GLN A O 1
ATOM 797 N N . PHE A 1 104 ? -8.703 22.727 104.091 1.00 5.48 101 PHE A N 1
ATOM 798 C CA . PHE A 1 104 ? -7.835 23.801 103.661 1.00 5.97 101 PHE A CA 1
ATOM 799 C C . PHE A 1 104 ? -8.620 25.118 103.578 1.00 5.20 101 PHE A C 1
ATOM 800 O O . PHE A 1 104 ? -9.787 25.093 103.196 1.00 6.19 101 PHE A O 1
ATOM 808 N N . VAL A 1 105 ? -7.968 26.226 103.916 1.00 5.25 102 VAL A N 1
ATOM 809 C CA . VAL A 1 105 ? -8.551 27.541 103.847 1.00 5.00 102 VAL A CA 1
ATOM 810 C C . VAL A 1 105 ? -7.752 28.323 102.827 1.00 5.36 102 VAL A C 1
ATOM 811 O O . VAL A 1 105 ? -6.505 28.431 102.971 1.00 5.65 102 VAL A O 1
ATOM 815 N N . LEU A 1 106 ? -8.420 28.860 101.823 1.00 5.19 103 LEU A N 1
ATOM 816 C CA . LEU A 1 106 ? -7.747 29.593 100.741 1.00 5.03 103 LEU A CA 1
ATOM 817 C C . LEU A 1 106 ? -8.413 30.919 100.465 1.00 4.95 103 LEU A C 1
ATOM 818 O O . LEU A 1 106 ? -9.618 31.049 100.558 1.00 5.98 103 LEU A O 1
ATOM 823 N N . SER A 1 107 ? -7.605 31.935 100.155 1.00 5.71 104 SER A N 1
ATOM 824 C CA . SER A 1 107 ? -8.133 33.141 99.562 1.00 5.82 104 SER A CA 1
ATOM 825 C C . SER A 1 107 ? -8.276 32.921 98.049 1.00 5.80 104 SER A C 1
ATOM 826 O O . SER A 1 107 ? -7.702 31.987 97.507 1.00 6.02 104 SER A O 1
ATOM 829 N N . ASN A 1 108 ? -9.055 33.781 97.413 1.00 5.85 105 ASN A N 1
ATOM 830 C CA . ASN A 1 108 ? -9.166 33.786 95.972 1.00 5.36 105 ASN A CA 1
ATOM 831 C C . ASN A 1 108 ? -9.182 35.211 95.487 1.00 6.10 105 ASN A C 1
ATOM 832 O O . ASN A 1 108 ? -9.444 36.134 96.264 1.00 7.08 105 ASN A O 1
ATOM 837 N N . THR A 1 109 ? -8.945 35.423 94.192 1.00 7.02 106 THR A N 1
ATOM 838 C CA . THR A 1 109 ? -8.867 36.759 93.621 1.00 7.92 106 THR A CA 1
ATOM 839 C C . THR A 1 109 ? -10.135 37.221 92.929 1.00 7.20 106 THR A C 1
ATOM 840 O O . THR A 1 109 ? -10.209 38.347 92.463 1.00 10.18 106 THR A O 1
ATOM 844 N N . ALA A 1 110 ? -11.160 36.351 92.864 1.00 7.35 107 ALA A N 1
ATOM 845 C CA . ALA A 1 110 ? -12.453 36.714 92.270 1.00 7.13 107 ALA A CA 1
ATOM 846 C C . ALA A 1 110 ? -13.372 37.429 93.267 1.00 7.27 107 ALA A C 1
ATOM 847 O O . ALA A 1 110 ? -14.169 38.278 92.879 1.00 9.86 107 ALA A O 1
ATOM 849 N N . ASN A 1 111 ? -13.307 37.076 94.564 1.00 5.86 108 ASN A N 1
ATOM 850 C CA . ASN A 1 111 ? -14.127 37.689 95.584 1.00 6.33 108 ASN A CA 1
ATOM 851 C C . ASN A 1 111 ? -13.420 37.566 96.916 1.00 5.47 108 ASN A C 1
ATOM 852 O O . ASN A 1 111 ? -12.323 37.011 97.010 1.00 6.09 108 ASN A O 1
ATOM 857 N N . THR A 1 112 ? -14.058 38.101 97.952 1.00 5.63 109 THR A N 1
ATOM 858 C CA . THR A 1 112 ? -13.467 38.223 99.281 1.00 5.21 109 THR A CA 1
ATOM 859 C C . THR A 1 112 ? -13.963 37.173 100.250 1.00 5.50 109 THR A C 1
ATOM 860 O O . THR A 1 112 ? -13.749 37.266 101.472 1.00 6.62 109 THR A O 1
ATOM 864 N N . LEU A 1 113 ? -14.614 36.141 99.726 1.00 5.05 110 LEU A N 1
ATOM 865 C CA . LEU A 1 113 ? -14.976 34.961 100.503 1.00 4.68 110 LEU A CA 1
ATOM 866 C C . LEU A 1 113 ? -13.786 34.044 100.601 1.00 4.95 110 LEU A C 1
ATOM 867 O O . LEU A 1 113 ? -13.056 33.868 99.611 1.00 5.56 110 LEU A O 1
ATOM 872 N N . LEU A 1 114 ? -13.582 33.376 101.751 1.00 4.98 111 LEU A N 1
ATOM 873 C CA . LEU A 1 114 ? -12.582 32.358 101.825 1.00 4.80 111 LEU A CA 1
ATOM 874 C C . LEU A 1 114 ? -13.153 31.072 101.237 1.00 4.93 111 LEU A C 1
ATOM 875 O O . LEU A 1 114 ? -14.357 30.811 101.306 1.00 5.67 111 LEU A O 1
ATOM 880 N N . VAL A 1 115 ? -12.262 30.244 100.680 1.00 5.70 112 VAL A N 1
ATOM 881 C CA . VAL A 1 115 ? -12.597 28.959 100.094 1.00 5.20 112 VAL A CA 1
ATOM 882 C C . VAL A 1 115 ? -12.199 27.874 101.071 1.00 5.11 112 VAL A C 1
ATOM 883 O O . VAL A 1 115 ? -11.110 27.905 101.637 1.00 6.39 112 VAL A O 1
ATOM 887 N N . LEU A 1 116 ? -13.087 26.910 101.265 1.00 5.61 113 LEU A N 1
ATOM 888 C CA . LEU A 1 116 ? -12.816 25.748 102.091 1.00 5.26 113 LEU A CA 1
ATOM 889 C C . LEU A 1 116 ? -12.890 24.483 101.245 1.00 5.44 113 LEU A C 1
ATOM 890 O O . LEU A 1 116 ? -13.804 24.334 100.454 1.00 6.62 113 LEU A O 1
ATOM 895 N N . SER A 1 117 ? -11.970 23.556 101.443 1.00 5.94 114 SER A N 1
ATOM 896 C CA . SER A 1 117 ? -12.161 22.221 100.926 1.00 6.21 114 SER A CA 1
ATOM 897 C C . SER A 1 117 ? -13.303 21.560 101.712 1.00 6.40 114 SER A C 1
ATOM 898 O O . SER A 1 117 ? -13.649 21.994 102.804 1.00 6.91 114 SER A O 1
ATOM 901 N N . PRO A 1 118 ? -13.883 20.469 101.176 1.00 7.89 115 PRO A N 1
ATOM 902 C CA . PRO A 1 118 ? -15.034 19.863 101.837 1.00 9.86 115 PRO A CA 1
ATOM 903 C C . PRO A 1 118 ? -14.774 19.336 103.226 1.00 9.93 115 PRO A C 1
ATOM 904 O O . PRO A 1 118 ? -13.691 18.866 103.542 1.00 10.82 115 PRO A O 1
ATOM 908 N N . ASP A 1 119 ? -15.809 19.390 104.048 1.00 10.92 116 ASP A N 1
ATOM 909 C CA . ASP A 1 119 ? -15.749 18.927 105.428 1.00 13.73 116 ASP A CA 1
ATOM 910 C C . ASP A 1 119 ? -15.349 17.496 105.494 1.00 15.28 116 ASP A C 1
ATOM 911 O O . ASP A 1 119 ? -15.668 16.690 104.599 1.00 17.22 116 ASP A O 1
ATOM 916 N N . PRO B 2 1 ? -9.308 16.874 104.251 1.00 12.39 117 PRO B N 1
ATOM 917 C CA . PRO B 2 1 ? -8.962 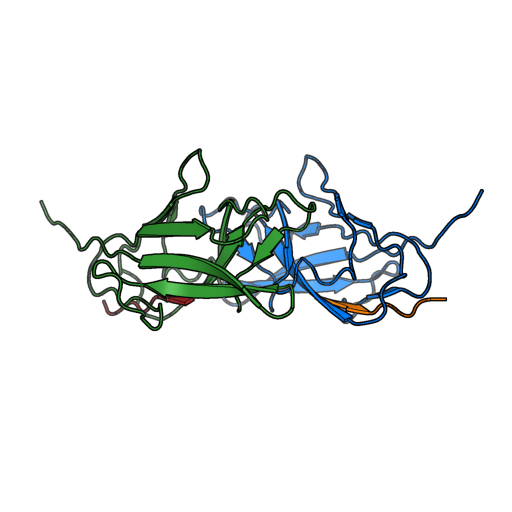15.460 104.409 1.00 12.94 117 PRO B CA 1
ATOM 918 C C . PRO B 2 1 ? -8.748 15.144 105.871 1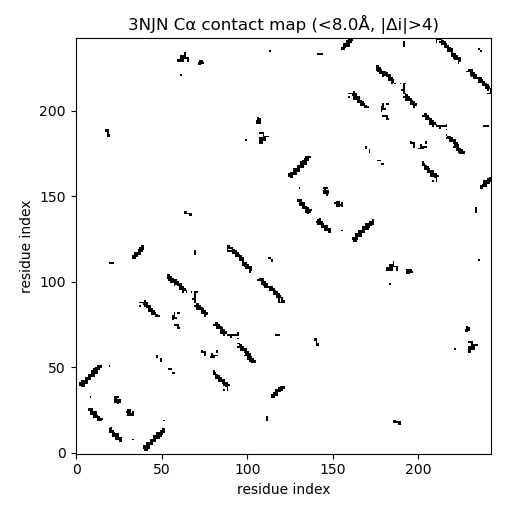.00 12.46 117 PRO B C 1
ATOM 919 O O . PRO B 2 1 ? -9.003 15.983 106.713 1.00 12.44 117 PRO B O 1
ATOM 923 N N . ALA B 2 2 ? -8.292 13.939 106.153 1.00 13.23 118 ALA B N 1
ATOM 924 C CA . ALA B 2 2 ? -8.064 13.508 107.502 1.00 13.47 118 ALA B CA 1
ATOM 925 C C . ALA B 2 2 ? -6.599 13.109 107.711 1.00 13.66 118 ALA B C 1
ATOM 926 O O . ALA B 2 2 ? -5.849 12.770 106.785 1.00 13.67 118 ALA B O 1
ATOM 928 N N . ILE B 2 3 ? -6.224 13.135 108.984 1.00 13.15 119 ILE B N 1
ATOM 929 C CA . ILE B 2 3 ? -4.942 12.611 109.444 1.00 14.02 119 ILE B CA 1
ATOM 930 C C . ILE B 2 3 ? -5.236 11.624 110.555 1.00 12.84 119 ILE B C 1
ATOM 931 O O . ILE B 2 3 ? -5.991 11.948 111.487 1.00 12.70 119 ILE B O 1
ATOM 936 N N . ILE B 2 4 ? -4.639 10.452 110.457 1.00 14.03 120 ILE B N 1
ATOM 937 C CA . ILE B 2 4 ? -4.813 9.380 111.462 1.00 14.90 120 ILE B CA 1
ATOM 938 C C . ILE B 2 4 ? -3.470 9.123 112.134 1.00 14.97 120 ILE B C 1
ATOM 939 O O . ILE B 2 4 ? -2.494 8.787 111.470 1.00 15.17 120 ILE B O 1
ATOM 944 N N . ASN B 2 5 ? -3.443 9.336 113.455 1.00 13.95 121 ASN B N 1
ATOM 945 C CA . ASN B 2 5 ? -2.251 9.113 114.260 1.00 14.44 121 ASN B CA 1
ATOM 946 C C . ASN B 2 5 ? -2.270 7.724 114.848 1.00 16.76 121 ASN B C 1
ATOM 947 O O . ASN B 2 5 ? -3.243 7.341 115.506 1.00 16.89 121 ASN B O 1
ATOM 952 N N . ARG B 2 6 ? -1.216 6.966 114.570 1.00 18.27 122 ARG B N 1
ATOM 953 C CA A ARG B 2 6 ? -0.980 5.663 115.218 0.60 20.53 122 ARG B CA 1
ATOM 954 C CA B ARG B 2 6 ? -0.976 5.662 115.215 0.40 20.84 122 ARG B CA 1
ATOM 955 C C . ARG B 2 6 ? 0.362 5.827 115.962 1.00 21.58 122 ARG B C 1
ATOM 956 O O . ARG B 2 6 ? 1.434 5.690 115.354 1.00 23.35 122 ARG B O 1
ATOM 971 N N . PRO B 2 7 ? 0.317 6.170 117.263 0.70 22.63 123 PRO B N 1
ATOM 972 C CA . PRO B 2 7 ? 1.573 6.396 118.000 0.70 25.02 123 PRO B CA 1
ATOM 973 C C . PRO B 2 7 ? 2.421 5.155 118.195 0.70 26.96 123 PRO B C 1
ATOM 974 O O . PRO B 2 7 ? 1.893 4.048 118.184 0.70 26.06 123 PRO B O 1
ATOM 978 N N . GLN B 2 8 ? 3.723 5.375 118.365 0.70 28.04 124 GLN B N 1
ATOM 979 C CA . GLN B 2 8 ? 4.670 4.296 118.654 0.70 28.79 124 GLN B CA 1
ATOM 980 C C . GLN B 2 8 ? 4.670 3.986 120.148 0.70 29.81 124 GLN B C 1
ATOM 981 O O . GLN B 2 8 ? 3.650 3.588 120.715 0.70 31.41 124 GLN B O 1
ATOM 987 N N . ALA C 1 6 ? -33.365 57.047 98.215 0.80 27.31 3 ALA C N 1
ATOM 988 C CA . ALA C 1 6 ? -32.472 55.965 97.739 0.80 27.37 3 ALA C CA 1
ATOM 989 C C . ALA C 1 6 ? -32.811 54.703 98.520 0.80 27.82 3 ALA C C 1
ATOM 990 O O . ALA C 1 6 ? -32.991 54.769 99.753 0.80 29.58 3 ALA C O 1
ATOM 992 N N . PRO C 1 7 ? -32.904 53.551 97.830 0.80 28.26 4 PRO C N 1
ATOM 993 C CA . PRO C 1 7 ? -33.326 52.341 98.534 0.80 28.15 4 PRO C CA 1
ATOM 994 C C . PRO C 1 7 ? -32.328 51.873 99.589 0.80 27.98 4 PRO C C 1
ATOM 995 O O . PRO C 1 7 ? -31.110 52.011 99.432 0.80 28.86 4 PRO C O 1
ATOM 999 N N . GLN C 1 8 ? -32.901 51.314 100.643 1.00 27.89 5 GLN C N 1
ATOM 1000 C CA . GLN C 1 8 ? -32.192 50.788 101.787 1.00 27.04 5 GLN C CA 1
ATOM 1001 C C . GLN C 1 8 ? -32.563 49.306 101.890 1.00 25.34 5 GLN C C 1
ATOM 1002 O O . GLN C 1 8 ? -33.574 48.852 101.330 1.00 27.00 5 GLN C O 1
ATOM 1008 N N . GLY C 1 9 ? -31.754 48.564 102.615 1.00 21.44 6 GLY C N 1
ATOM 1009 C CA . GLY C 1 9 ? -31.986 47.172 102.905 1.00 19.62 6 GLY C CA 1
ATOM 1010 C C . GLY C 1 9 ? -32.060 46.942 104.391 1.00 16.64 6 GLY C C 1
ATOM 1011 O O . GLY C 1 9 ? -32.152 47.884 105.177 1.00 15.81 6 GLY C O 1
ATOM 1012 N N . LEU C 1 10 ? -32.029 45.667 104.773 1.00 14.13 7 LEU C N 1
ATOM 1013 C CA . LEU C 1 10 ? -32.041 45.281 106.169 1.00 14.39 7 LEU C CA 1
ATOM 1014 C C . LEU C 1 10 ? -30.634 44.969 106.627 1.00 11.14 7 LEU C C 1
ATOM 1015 O O . LEU C 1 10 ? -29.824 44.401 105.889 1.00 12.72 7 LEU C O 1
ATOM 1020 N N . ALA C 1 11 ? -30.343 45.376 107.853 1.00 11.03 8 ALA C N 1
ATOM 1021 C CA . ALA C 1 11 ? -29.082 45.037 108.548 1.00 11.26 8 ALA C CA 1
ATOM 1022 C C . ALA C 1 11 ? -29.413 44.054 109.670 1.00 12.17 8 ALA C C 1
ATOM 1023 O O . ALA C 1 11 ? -30.016 44.448 110.672 1.00 17.32 8 ALA C O 1
ATOM 1025 N N . GLN C 1 12 ? -29.073 42.787 109.492 1.00 9.68 9 GLN C N 1
ATOM 1026 C CA . GLN C 1 12 ? -29.368 41.765 110.458 1.00 10.71 9 GLN C CA 1
ATOM 1027 C C . GLN C 1 12 ? -28.118 41.524 111.324 1.00 10.80 9 GLN C C 1
ATOM 1028 O O . GLN C 1 12 ? -26.983 41.839 110.957 1.00 9.26 9 GLN C O 1
ATOM 1034 N N . PHE C 1 13 ? -28.335 40.966 112.496 1.00 12.44 10 PHE C N 1
ATOM 1035 C CA A PHE C 1 13 ? -27.280 40.761 113.455 0.60 12.69 10 PHE C CA 1
ATOM 1036 C CA B PHE C 1 13 ? -27.259 40.841 113.489 0.40 13.46 10 PHE C CA 1
ATOM 1037 C C . PHE C 1 13 ? -27.352 39.453 114.176 1.00 13.66 10 PHE C C 1
ATOM 1038 O O . PHE C 1 13 ? -28.445 38.971 114.557 1.00 15.28 10 PHE C O 1
ATOM 1053 N N . ILE C 1 14 ? -26.191 38.892 114.422 1.00 11.45 11 ILE C N 1
ATOM 1054 C CA . ILE C 1 14 ? -26.043 37.666 115.159 1.00 10.65 11 ILE C CA 1
ATOM 1055 C C . ILE C 1 14 ? -24.798 37.802 116.022 1.00 8.94 11 ILE C C 1
ATOM 1056 O O . ILE C 1 14 ? -23.752 38.228 115.558 1.00 8.61 11 ILE C O 1
ATOM 1061 N N . LYS C 1 15 ? -24.905 37.423 117.292 1.00 7.67 12 LYS C N 1
ATOM 1062 C CA . LYS C 1 15 ? -23.763 37.248 118.179 1.00 7.80 12 LYS C CA 1
ATOM 1063 C C . LYS C 1 15 ? -23.311 35.800 118.153 1.00 7.14 12 LYS C C 1
ATOM 1064 O O . LYS C 1 15 ? -24.122 34.879 118.320 1.00 7.90 12 LYS C O 1
ATOM 1070 N N . VAL C 1 16 ? -22.015 35.612 117.909 1.00 7.40 13 VAL C N 1
ATOM 1071 C CA . VAL C 1 16 ? -21.391 34.311 117.781 1.00 6.42 13 VAL C CA 1
ATOM 1072 C C . VAL C 1 16 ? -20.675 34.025 119.089 1.00 6.40 13 VAL C C 1
ATOM 1073 O O . VAL C 1 16 ? -19.589 34.531 119.352 1.00 6.68 13 VAL C O 1
ATOM 1077 N N . ASN C 1 17 ? -21.333 33.247 119.946 1.00 6.22 14 ASN C N 1
ATOM 1078 C CA . ASN C 1 17 ? -20.792 32.928 121.268 1.00 6.24 14 ASN C CA 1
ATOM 1079 C C . ASN C 1 17 ? -20.006 31.637 121.140 1.00 6.55 14 ASN C C 1
ATOM 1080 O O . ASN C 1 17 ? -20.562 30.643 120.654 1.00 8.95 14 ASN C O 1
ATOM 1085 N N . VAL C 1 18 ? -18.745 31.634 121.550 1.00 5.93 15 VAL C N 1
ATOM 1086 C CA . VAL C 1 18 ? -17.915 30.434 121.434 1.00 6.01 15 VAL C CA 1
ATOM 1087 C C . VAL C 1 18 ? -17.406 30.024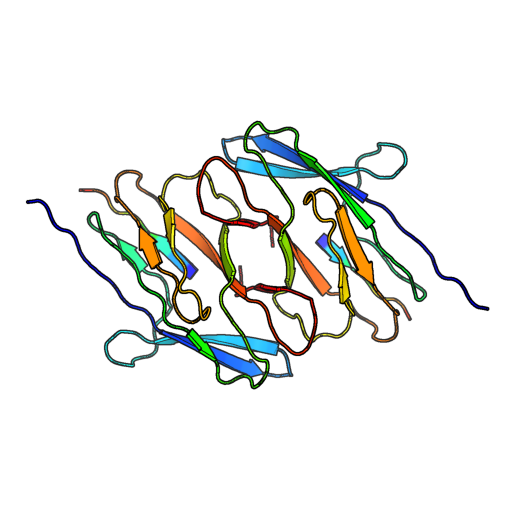 122.811 1.00 5.83 15 VAL C C 1
ATOM 1088 O O . VAL C 1 18 ? -16.776 30.866 123.471 1.00 5.90 15 VAL C O 1
ATOM 1092 N N . THR C 1 19 ? -17.662 28.796 123.210 1.00 5.09 16 THR C N 1
ATOM 1093 C CA . THR C 1 19 ? -17.195 28.295 124.502 1.00 5.97 16 THR C CA 1
ATOM 1094 C C . THR C 1 19 ? -16.674 26.872 124.317 1.00 5.70 16 THR C C 1
ATOM 1095 O O . THR C 1 19 ? -16.978 26.248 123.308 1.00 7.35 16 THR C O 1
ATOM 1099 N N . LEU C 1 20 ? -15.897 26.364 125.267 1.00 5.74 17 LEU C N 1
ATOM 1100 C CA . LEU C 1 20 ? -15.410 25.003 125.173 1.00 6.25 17 LEU C CA 1
ATOM 1101 C C . LEU C 1 20 ? -16.286 23.990 125.888 1.00 7.11 17 LEU C C 1
ATOM 1102 O O . LEU C 1 20 ? -16.746 24.216 127.014 1.00 7.64 17 LEU C O 1
ATOM 1107 N N . GLU C 1 21 ? -16.467 22.845 125.257 1.00 7.44 18 GLU C N 1
ATOM 1108 C CA . GLU C 1 21 ? -17.101 21.678 125.856 1.00 8.64 18 GLU C CA 1
ATOM 1109 C C . GLU C 1 21 ? -16.358 20.478 125.275 1.00 10.89 18 GLU C C 1
ATOM 1110 O O . GLU C 1 21 ? -16.066 20.426 124.073 1.00 10.70 18 GLU C O 1
ATOM 1116 N N . ASN C 1 22 ? -15.998 19.529 126.126 1.00 11.38 19 ASN C N 1
ATOM 1117 C CA . ASN C 1 22 ? -15.156 18.409 125.719 1.00 13.96 19 ASN C CA 1
ATOM 1118 C C . ASN C 1 22 ? -13.837 18.880 125.076 1.00 12.14 19 ASN C C 1
ATOM 1119 O O . ASN C 1 22 ? -13.300 18.227 124.158 1.00 15.77 19 ASN C O 1
ATOM 1124 N N . GLY C 1 23 ? -13.312 20.025 125.519 1.00 11.01 20 GLY C N 1
ATOM 1125 C CA . GLY C 1 23 ? -12.046 20.513 125.039 1.00 11.51 20 GLY C CA 1
ATOM 1126 C C . GLY C 1 23 ? -12.114 21.190 123.690 1.00 10.36 20 GLY C C 1
ATOM 1127 O O . GLY C 1 23 ? -11.047 21.587 123.204 1.00 12.29 20 GLY C O 1
ATOM 1128 N N . GLU C 1 24 ? -13.306 21.359 123.099 1.00 8.81 21 GLU C N 1
ATOM 1129 C CA . GLU C 1 24 ? -13.398 21.878 121.737 1.00 8.01 21 GLU C CA 1
ATOM 1130 C C . GLU C 1 24 ? -14.480 22.939 121.648 1.00 7.07 21 GLU C C 1
ATOM 1131 O O . GLU C 1 24 ? -15.370 23.001 122.501 1.00 7.76 21 GLU C O 1
ATOM 1137 N N . PRO C 1 25 ? -14.441 23.776 120.636 1.00 7.48 22 PRO C N 1
ATOM 1138 C CA . PRO C 1 25 ? -15.391 24.882 120.570 1.00 7.22 22 PRO C CA 1
ATOM 1139 C C . PRO C 1 25 ? -16.822 24.392 120.335 1.00 7.21 22 PRO C C 1
ATOM 1140 O O . PRO C 1 25 ? -17.064 23.394 119.646 1.00 9.99 22 PRO C O 1
ATOM 1144 N N . VAL C 1 26 ? -17.742 25.173 120.852 1.00 6.38 23 VAL C N 1
ATOM 1145 C CA . VAL C 1 26 ? -19.158 25.111 120.580 1.00 7.07 23 VAL C CA 1
ATOM 1146 C C . VAL C 1 26 ? -19.606 26.488 120.217 1.00 5.97 23 VAL C C 1
ATOM 1147 O O . VAL C 1 26 ? -19.293 27.458 120.929 1.00 7.12 23 VAL C O 1
ATOM 1151 N N . PHE C 1 27 ? -20.262 26.609 119.069 1.00 6.35 24 PHE C N 1
ATOM 1152 C CA . PHE C 1 27 ? -20.790 27.888 118.562 1.00 7.32 24 PHE C CA 1
ATOM 1153 C C . PHE C 1 27 ? -22.269 27.989 118.873 1.00 7.28 24 PHE C C 1
ATOM 1154 O O . PHE C 1 27 ? -23.043 27.110 118.456 1.00 8.98 24 PHE C O 1
ATOM 1162 N N . ILE C 1 28 ? -22.650 29.013 119.624 1.00 7.30 25 ILE C N 1
ATOM 1163 C CA . ILE C 1 28 ? -24.023 29.238 120.040 1.00 8.03 25 ILE C CA 1
ATOM 1164 C C . ILE C 1 28 ? -24.378 30.634 119.578 1.00 7.12 25 ILE C C 1
ATOM 1165 O O . ILE C 1 28 ? -23.680 31.585 119.889 1.00 7.28 25 ILE C O 1
ATOM 1170 N N . TYR C 1 29 ? -25.439 30.785 118.792 1.00 7.82 26 TYR C N 1
ATOM 1171 C CA . TYR C 1 29 ? -25.820 32.036 118.227 1.00 8.12 26 TYR C CA 1
ATOM 1172 C C . TYR C 1 29 ? -26.919 32.683 119.054 1.00 8.58 26 TYR C C 1
ATOM 1173 O O . TYR C 1 29 ? -27.894 31.999 119.432 1.00 9.88 26 TYR C O 1
ATOM 1182 N N . THR C 1 30 ? -26.784 33.966 119.306 1.00 8.43 27 THR C N 1
ATOM 1183 C CA . THR C 1 30 ? -27.840 34.731 119.958 1.00 9.35 27 THR C CA 1
ATOM 1184 C C . THR C 1 30 ? -28.176 35.945 119.108 1.00 9.32 27 THR C C 1
ATOM 1185 O O . THR C 1 30 ? -27.365 36.464 118.335 1.00 9.98 27 THR C O 1
ATOM 1189 N N . ASP C 1 31 ? -29.418 36.387 119.238 1.00 11.73 28 ASP C N 1
ATOM 1190 C CA . ASP C 1 31 ? -29.897 37.513 118.461 1.00 14.26 28 ASP C CA 1
ATOM 1191 C C . ASP C 1 31 ? -29.720 38.794 119.205 1.00 16.50 28 ASP C C 1
ATOM 1192 O O . ASP C 1 31 ? -29.144 38.854 120.276 1.00 17.03 28 ASP C O 1
ATOM 1197 N N . ALA C 1 32 ? -30.267 39.856 118.625 1.00 20.22 29 ALA C N 1
ATOM 1198 C CA . ALA C 1 32 ? -30.069 41.146 119.209 1.00 23.01 29 ALA C CA 1
ATOM 1199 C C . ALA C 1 32 ? -30.744 41.272 120.588 1.00 24.83 29 ALA C C 1
ATOM 1200 O O . ALA C 1 32 ? -30.336 42.121 121.395 1.00 27.47 29 ALA C O 1
ATOM 1202 N N . ASN C 1 33 ? -31.719 40.411 120.878 1.00 24.35 30 ASN C N 1
ATOM 1203 C CA . ASN C 1 33 ? -32.329 40.359 122.199 1.00 24.94 30 ASN C CA 1
ATOM 1204 C C . ASN C 1 33 ? -31.694 39.401 123.199 1.00 23.80 30 ASN C C 1
ATOM 1205 O O . ASN C 1 33 ? -32.213 39.212 124.295 1.00 24.77 30 ASN C O 1
ATOM 1210 N N . GLY C 1 34 ? -30.564 38.800 122.833 1.00 22.12 31 GLY C N 1
ATOM 1211 C CA . GLY C 1 34 ? -29.824 37.931 123.715 1.00 20.87 31 GLY C CA 1
ATOM 1212 C C . GLY C 1 34 ? -30.377 36.534 123.711 1.00 19.58 31 GLY C C 1
ATOM 1213 O O . GLY C 1 34 ? -29.915 35.707 124.478 1.00 22.66 31 GLY C O 1
ATOM 1214 N N . GLN C 1 35 ? -31.352 36.263 122.848 1.00 18.33 32 GLN C N 1
ATOM 1215 C CA . GLN C 1 35 ? -31.987 34.972 122.793 1.00 17.99 32 GLN C CA 1
ATOM 1216 C C . GLN C 1 35 ? -31.247 34.022 121.870 1.00 16.15 32 GLN C C 1
ATOM 1217 O O . GLN C 1 35 ? -30.852 34.399 120.775 1.00 14.80 32 GLN C O 1
ATOM 1223 N N . VAL C 1 36 ? -31.128 32.770 122.293 1.00 15.69 33 VAL C N 1
ATOM 1224 C CA . VAL C 1 36 ? -30.492 31.754 121.498 1.00 15.56 33 VAL C CA 1
ATOM 1225 C C . VAL C 1 36 ? -31.337 31.541 120.280 1.00 15.98 33 VAL C C 1
ATOM 1226 O O . VAL C 1 36 ? -32.588 31.475 120.336 1.00 18.18 33 VAL C O 1
ATOM 1230 N N . CYS C 1 37 ? -30.669 31.450 119.154 1.00 15.46 34 CYS C N 1
ATOM 1231 C CA . CYS C 1 37 ? -31.309 31.197 117.913 1.00 18.10 34 CYS C CA 1
ATOM 1232 C C . CYS C 1 37 ? -30.542 30.190 117.130 1.00 17.38 34 CYS C C 1
ATOM 1233 O O . CYS C 1 37 ? -29.375 29.882 117.396 1.00 17.40 34 CYS C O 1
ATOM 1236 N N . GLN C 1 38 ? -31.200 29.676 116.117 1.00 18.94 35 GLN C N 1
ATOM 1237 C CA . GLN C 1 38 ? -30.604 28.607 115.358 1.00 18.34 35 GLN C CA 1
ATOM 1238 C C . GLN C 1 38 ? -29.394 29.071 114.546 1.00 17.99 35 GLN C C 1
ATOM 1239 O O . GLN C 1 38 ? -28.469 28.305 114.350 1.00 17.73 35 GLN C O 1
ATOM 1245 N N . GLY C 1 39 ? -29.408 30.323 114.117 1.00 17.85 36 GLY C N 1
ATOM 1246 C CA . GLY C 1 39 ? -28.232 30.916 113.515 1.00 15.93 36 GLY C CA 1
ATOM 1247 C C . GLY C 1 39 ? -28.342 31.236 112.032 1.00 17.02 36 GLY C C 1
ATOM 1248 O O . GLY C 1 39 ? -27.598 32.068 111.547 1.00 16.54 36 GLY C O 1
ATOM 1249 N N . ASP C 1 40 ? -29.183 30.541 111.304 1.00 17.01 37 ASP C N 1
ATOM 1250 C CA . ASP C 1 40 ? -29.335 30.834 109.890 1.00 15.38 37 ASP C CA 1
ATOM 1251 C C . ASP C 1 40 ? -30.095 32.156 109.663 1.00 15.99 37 ASP C C 1
ATOM 1252 O O . ASP C 1 40 ? -30.940 32.532 110.481 1.00 18.49 37 ASP C O 1
ATOM 1257 N N . ILE C 1 41 ? -29.812 32.831 108.560 1.00 16.66 38 ILE C N 1
ATOM 1258 C CA . ILE C 1 41 ? -30.402 34.118 108.243 1.00 16.45 38 ILE C CA 1
ATOM 1259 C C . ILE C 1 41 ? -31.049 34.062 106.865 1.00 17.41 38 ILE C C 1
ATOM 1260 O O . ILE C 1 41 ? -30.435 33.540 105.907 1.00 17.36 38 ILE C O 1
ATOM 1265 N N . THR C 1 42 ? -32.254 34.625 106.774 1.00 17.75 39 THR C N 1
ATOM 1266 C CA . THR C 1 42 ? -32.992 34.726 105.519 1.00 18.20 39 THR C CA 1
ATOM 1267 C C . THR C 1 42 ? -32.933 36.178 105.046 1.00 18.36 39 THR C C 1
ATOM 1268 O O . THR C 1 42 ? -33.175 37.129 105.820 1.00 18.54 39 THR C O 1
ATOM 1272 N N . VAL C 1 43 ? -32.657 36.329 103.752 1.00 17.85 40 VAL C N 1
ATOM 1273 C CA A VAL C 1 43 ? -32.512 37.619 103.125 0.60 17.62 40 VAL C CA 1
ATOM 1274 C CA B VAL C 1 43 ? -32.522 37.634 103.125 0.40 18.62 40 VAL C CA 1
ATOM 1275 C C . VAL C 1 43 ? -33.549 37.733 102.012 1.00 19.51 40 VAL C C 1
ATOM 1276 O O . VAL C 1 43 ? -33.643 36.852 101.123 1.00 19.59 40 VAL C O 1
ATOM 1283 N N . THR C 1 44 ? -34.327 38.801 102.064 1.00 21.94 41 THR C N 1
ATOM 1284 C CA . THR C 1 44 ? -35.442 38.961 101.139 1.00 23.67 41 THR C CA 1
ATOM 1285 C C . THR C 1 44 ? -35.277 40.210 100.299 1.00 23.78 41 THR C C 1
ATOM 1286 O O . THR C 1 44 ? -36.111 40.497 99.440 1.00 24.42 41 THR C O 1
ATOM 1290 N N . GLN C 1 45 ? -34.275 41.010 100.628 1.00 22.91 42 GLN C N 1
ATOM 1291 C CA A GLN C 1 45 ? -33.853 42.151 99.839 0.50 22.41 42 GLN C CA 1
ATOM 1292 C CA B GLN C 1 45 ? -33.813 42.081 99.749 0.50 22.76 42 GLN C CA 1
ATOM 1293 C C . GLN C 1 45 ? -32.374 42.386 100.128 1.00 21.12 42 GLN C C 1
ATOM 1294 O O . GLN C 1 45 ? -31.837 41.855 101.135 1.00 23.20 42 GLN C O 1
ATOM 1305 N N . ALA C 1 46 ? -31.720 43.169 99.291 1.00 20.96 43 ALA C N 1
ATOM 1306 C CA . ALA C 1 46 ? -30.336 43.534 99.461 1.00 20.19 43 ALA C CA 1
ATOM 1307 C C . ALA C 1 46 ? -30.113 44.039 100.892 1.00 18.70 43 ALA C C 1
ATOM 1308 O O . ALA C 1 46 ? -30.920 44.820 101.444 1.00 21.18 43 ALA C O 1
ATOM 1310 N N . GLY C 1 47 ? -29.020 43.607 101.507 1.00 15.96 44 GLY C N 1
ATOM 1311 C CA . GLY C 1 47 ? -28.688 44.081 102.845 1.00 14.66 44 GLY C CA 1
ATOM 1312 C C . GLY C 1 47 ? -27.408 43.486 103.378 1.00 12.23 44 GLY C C 1
ATOM 1313 O O . GLY C 1 47 ? -26.545 42.960 102.607 1.00 12.86 44 GLY C O 1
ATOM 1314 N N . THR C 1 48 ? -27.291 43.570 104.712 1.00 10.19 45 THR C N 1
ATOM 1315 C CA . THR C 1 48 ? -26.071 43.123 105.382 1.00 9.41 45 THR C CA 1
ATOM 1316 C C . THR C 1 48 ? -26.411 42.154 106.504 1.00 9.44 45 THR C C 1
ATOM 1317 O O . THR C 1 48 ? -27.506 42.201 107.053 1.00 9.52 45 THR C O 1
ATOM 1321 N N . ILE C 1 49 ? -25.457 41.306 106.859 1.00 8.44 46 ILE C N 1
ATOM 1322 C CA A ILE C 1 49 ? -25.553 40.502 108.061 0.60 7.92 46 ILE C CA 1
ATOM 1323 C CA B ILE C 1 49 ? -25.548 40.515 108.077 0.40 8.30 46 ILE C CA 1
ATOM 1324 C C . ILE C 1 49 ? -24.244 40.715 108.831 1.00 7.48 46 ILE C C 1
ATOM 1325 O O . ILE C 1 49 ? -23.165 40.530 108.273 1.00 8.69 46 ILE C O 1
ATOM 1334 N N . THR C 1 50 ? -24.342 41.107 110.089 1.00 7.02 47 THR C N 1
ATOM 1335 C CA . THR C 1 50 ? -23.238 41.379 110.960 1.00 7.43 47 THR C CA 1
ATOM 1336 C C . THR C 1 50 ? -23.131 40.353 112.054 1.00 7.37 47 THR C C 1
ATOM 1337 O O . THR C 1 50 ? -24.111 40.101 112.739 1.00 9.41 47 THR C O 1
ATOM 1341 N N . TYR C 1 51 ? -21.951 39.795 112.189 1.00 6.17 48 TYR C N 1
ATOM 1342 C CA . TYR C 1 51 ? -21.657 38.769 113.180 1.00 6.46 48 TYR C CA 1
ATOM 1343 C C . TYR C 1 51 ? -20.613 39.303 114.138 1.00 6.21 48 TYR C C 1
ATOM 1344 O O . TYR C 1 51 ? -19.518 39.700 113.737 1.00 7.27 48 TYR C O 1
ATOM 1353 N N . LEU C 1 52 ? -20.964 39.331 115.434 1.00 6.33 49 LEU C N 1
ATOM 1354 C CA . LEU C 1 52 ? -20.107 39.812 116.506 1.00 6.63 49 LEU C CA 1
ATOM 1355 C C . LEU C 1 52 ? -19.567 38.650 117.292 1.00 5.94 49 LEU C C 1
ATOM 1356 O O . LEU C 1 52 ? -20.347 37.839 117.793 1.00 7.15 49 LEU C O 1
ATOM 1361 N N . LEU C 1 53 ? -18.241 38.560 117.443 1.00 6.28 50 LEU C N 1
ATOM 1362 C CA . LEU C 1 53 ? -17.628 37.480 118.192 1.00 5.69 50 LEU C CA 1
ATOM 1363 C C . LEU C 1 53 ? -17.699 37.727 119.674 1.00 6.43 50 LEU C C 1
ATOM 1364 O O . LEU C 1 53 ? -17.223 38.757 120.138 1.00 7.49 50 LEU C O 1
ATOM 1369 N N . ASN C 1 54 ? -18.250 36.773 120.412 1.00 5.94 51 ASN C N 1
ATOM 1370 C CA . ASN C 1 54 ? -18.168 36.703 121.871 1.00 5.69 51 ASN C CA 1
ATOM 1371 C C . ASN C 1 54 ? -17.402 35.485 122.238 1.00 5.00 51 ASN C C 1
ATOM 1372 O O . ASN C 1 54 ? -17.959 34.394 122.430 1.00 6.16 51 ASN C O 1
ATOM 1377 N N . ASP C 1 55 ? -16.081 35.634 122.294 1.00 5.10 52 ASP C N 1
ATOM 1378 C CA . ASP C 1 55 ? -15.201 34.563 122.674 1.00 5.23 52 ASP C CA 1
ATOM 1379 C C . ASP C 1 55 ? -15.295 34.362 124.178 1.00 5.40 52 ASP C C 1
ATOM 1380 O O . ASP C 1 55 ? -14.797 35.184 124.935 1.00 6.66 52 ASP C O 1
ATOM 1385 N N . GLN C 1 56 ? -15.921 33.278 124.598 1.00 5.59 53 GLN C N 1
ATOM 1386 C CA . GLN C 1 56 ? -16.071 32.963 126.019 1.00 6.39 53 GLN C CA 1
ATOM 1387 C C . GLN C 1 56 ? -14.920 32.065 126.485 1.00 5.96 53 GLN C C 1
ATOM 1388 O O . GLN C 1 56 ? -14.846 31.744 127.676 1.00 7.71 53 GLN C O 1
ATOM 1394 N N . THR C 1 57 ? -14.039 31.656 125.586 1.00 6.08 54 THR C N 1
ATOM 1395 C CA . THR C 1 57 ? -12.935 30.773 125.881 1.00 6.63 54 THR C CA 1
ATOM 1396 C C . THR C 1 57 ? -11.712 31.615 126.352 1.00 6.61 54 THR C C 1
ATOM 1397 O O . THR C 1 57 ? -11.710 32.863 126.274 1.00 7.52 54 THR C O 1
ATOM 1401 N N . LEU C 1 58 ? -10.665 30.918 126.741 1.00 7.20 55 LEU C N 1
ATOM 1402 C CA . LEU C 1 58 ? -9.356 31.516 127.001 1.00 7.47 55 LEU C CA 1
ATOM 1403 C C . LEU C 1 58 ? -8.394 31.262 125.822 1.00 7.34 55 LEU C C 1
ATOM 1404 O O . LEU C 1 58 ? -7.199 31.331 126.013 1.00 9.31 55 LEU C O 1
ATOM 1409 N N . LYS C 1 59 ? -8.911 30.984 124.645 1.00 6.28 56 LYS C N 1
ATOM 1410 C CA . LYS C 1 59 ? -8.098 30.607 123.479 1.00 5.98 56 LYS C CA 1
ATOM 1411 C C . LYS C 1 59 ? -7.800 31.751 122.538 1.00 5.97 56 LYS C C 1
ATOM 1412 O O . LYS C 1 59 ? -7.211 31.520 121.471 1.00 7.05 56 LYS C O 1
ATOM 1418 N N . GLY C 1 60 ? -8.167 32.979 122.878 1.00 5.94 57 GLY C N 1
ATOM 1419 C CA . GLY C 1 60 ? -7.790 34.110 122.076 1.00 5.99 57 GLY C CA 1
ATOM 1420 C C . GLY C 1 60 ? -8.319 34.056 120.652 1.00 5.36 57 GLY C C 1
ATOM 1421 O O . GLY C 1 60 ? -7.592 34.427 119.707 1.00 7.54 57 GLY C O 1
ATOM 1422 N N . LEU C 1 61 ? -9.577 33.708 120.469 1.00 5.75 58 LEU C N 1
ATOM 1423 C CA . LEU C 1 61 ? -10.144 33.610 119.145 1.00 5.47 58 LEU C CA 1
ATOM 1424 C C . LEU C 1 61 ? -10.316 34.973 118.492 1.00 4.95 58 LEU C C 1
ATOM 1425 O O . LEU C 1 61 ? -10.729 35.934 119.119 1.00 6.45 58 LEU C O 1
ATOM 1430 N N . LYS C 1 62 ? -10.089 34.997 117.183 1.00 4.85 59 LYS C N 1
ATOM 1431 C CA A LYS C 1 62 ? -10.312 36.172 116.357 0.60 5.14 59 LYS C CA 1
ATOM 1432 C CA B LYS C 1 62 ? -10.315 36.172 116.357 0.40 5.35 59 LYS C CA 1
ATOM 1433 C C . LYS C 1 62 ? -10.822 35.747 114.991 1.00 4.82 59 LYS C C 1
ATOM 1434 O O . LYS C 1 62 ? -10.242 34.820 114.422 1.00 5.70 59 LYS C O 1
ATOM 1445 N N . PHE C 1 63 ? -11.830 36.403 114.456 1.00 4.81 60 PHE C N 1
ATOM 1446 C CA . PHE C 1 63 ? -12.184 36.095 113.075 1.00 5.15 60 PHE C CA 1
ATOM 1447 C C . PHE C 1 63 ? -11.062 36.456 112.132 1.00 5.47 60 PHE C C 1
ATOM 1448 O O . PHE C 1 63 ? -10.474 37.528 112.252 1.00 6.62 60 PHE C O 1
ATOM 1456 N N . VAL C 1 64 ? -10.817 35.604 111.145 1.00 5.54 61 VAL C N 1
ATOM 1457 C CA . VAL C 1 64 ? -9.934 35.896 110.013 1.00 6.03 61 VAL C CA 1
ATOM 1458 C C . VAL C 1 64 ? -10.676 35.847 108.686 1.00 5.48 61 VAL C C 1
ATOM 1459 O O . VAL C 1 64 ? -10.077 36.162 107.675 1.00 7.90 61 VAL C O 1
ATOM 1463 N N . GLY C 1 65 ? -11.938 35.466 108.656 1.00 5.50 62 GLY C N 1
ATOM 1464 C CA . GLY C 1 65 ? -12.729 35.456 107.453 1.00 6.21 62 GLY C CA 1
ATOM 1465 C C . GLY C 1 65 ? -13.909 34.520 107.587 1.00 5.22 62 GLY C C 1
ATOM 1466 O O . GLY C 1 65 ? -14.154 33.981 108.658 1.00 5.62 62 GLY C O 1
ATOM 1467 N N . VAL C 1 66 ? -14.630 34.351 106.499 1.00 5.23 63 VAL C N 1
ATOM 1468 C CA . VAL C 1 66 ? -15.789 33.494 106.417 1.00 5.10 63 VAL C CA 1
ATOM 1469 C C . VAL C 1 66 ? -15.579 32.582 105.202 1.00 5.05 63 VAL C C 1
ATOM 1470 O O . VAL C 1 66 ? -15.335 33.067 104.092 1.00 6.01 63 VAL C O 1
ATOM 1474 N N . GLY C 1 67 ? -15.641 31.280 105.446 1.00 5.30 64 GLY C N 1
ATOM 1475 C CA . GLY C 1 67 ? -15.298 30.272 104.434 1.00 5.79 64 GLY C CA 1
ATOM 1476 C C . GLY C 1 67 ? -16.471 29.510 103.880 1.00 5.43 64 GLY C C 1
ATOM 1477 O O . GLY C 1 67 ? -17.468 29.286 104.571 1.00 6.28 64 GLY C O 1
ATOM 1478 N N . PHE C 1 68 ? -16.358 29.168 102.604 1.00 5.53 65 PHE C N 1
ATOM 1479 C CA . PHE C 1 68 ? -17.426 28.590 101.803 1.00 5.77 65 PHE C CA 1
ATOM 1480 C C . PHE C 1 68 ? -16.855 27.467 100.978 1.00 6.13 65 PHE C C 1
ATOM 1481 O O . PHE C 1 68 ? -15.841 27.631 100.313 1.00 6.09 65 PHE C O 1
ATOM 1489 N N . VAL C 1 69 ? -17.543 26.334 100.995 1.00 6.35 66 VAL C N 1
ATOM 1490 C CA . VAL C 1 69 ? -17.185 25.226 100.110 1.00 6.86 66 VAL C CA 1
ATOM 1491 C C . VAL C 1 69 ? -17.658 25.543 98.687 1.00 7.10 66 VAL C C 1
ATOM 1492 O O . VAL C 1 69 ? -17.057 25.052 97.728 1.00 8.35 66 VAL C O 1
ATOM 1496 N N . THR C 1 70 ? -18.654 26.414 98.528 1.00 7.60 67 THR C N 1
ATOM 1497 C CA . THR C 1 70 ? -19.131 26.868 97.199 1.00 7.81 67 THR C CA 1
ATOM 1498 C C . THR C 1 70 ? -19.055 28.405 97.106 1.00 7.12 67 THR C C 1
ATOM 1499 O O . THR C 1 70 ? -20.069 29.084 97.044 1.00 7.97 67 THR C O 1
ATOM 1503 N N . PRO C 1 71 ? -17.816 28.944 97.139 1.00 6.39 68 PRO C N 1
ATOM 1504 C CA . PRO C 1 71 ? -17.635 30.385 97.254 1.00 6.83 68 PRO C CA 1
ATOM 1505 C C . PRO C 1 71 ? -18.078 31.199 96.058 1.00 7.27 68 PRO C C 1
ATOM 1506 O O . PRO C 1 71 ? -18.096 32.418 96.146 1.00 7.85 68 PRO C O 1
ATOM 1510 N N . PHE C 1 72 ? -18.327 30.544 94.918 1.00 7.91 69 PHE C N 1
ATOM 1511 C CA . PHE C 1 72 ? -18.704 31.254 93.711 1.00 8.62 69 PHE C CA 1
ATOM 1512 C C . PHE C 1 72 ? -20.178 31.136 93.389 1.00 9.27 69 PHE C C 1
ATOM 1513 O O . PHE C 1 72 ? -20.605 31.432 92.261 1.00 11.64 69 PHE C O 1
ATOM 1521 N N . ASP C 1 73 ? -21.002 30.783 94.381 1.00 9.46 70 ASP C N 1
ATOM 1522 C CA . ASP C 1 73 ? -22.398 30.565 94.132 1.00 10.14 70 ASP C CA 1
ATOM 1523 C C . ASP C 1 73 ? -23.247 31.827 94.048 1.00 10.63 70 ASP C C 1
ATOM 1524 O O . ASP C 1 73 ? -24.410 31.754 93.650 1.00 12.48 70 ASP C O 1
ATOM 1529 N N . GLY C 1 74 ? -22.664 32.970 94.409 1.00 10.29 71 GLY C N 1
ATOM 1530 C CA . GLY C 1 74 ? -23.337 34.224 94.262 1.00 10.17 71 GLY C CA 1
ATOM 1531 C C . GLY C 1 74 ? -24.314 34.578 95.368 1.00 9.75 71 GLY C C 1
ATOM 1532 O O . GLY C 1 74 ? -24.917 35.631 95.326 1.00 12.44 71 GLY C O 1
ATOM 1533 N N . ILE C 1 75 ? -24.493 33.730 96.379 1.00 9.00 72 ILE C N 1
ATOM 1534 C CA . ILE C 1 75 ? -25.428 34.011 97.436 1.00 9.47 72 ILE C CA 1
ATOM 1535 C C . ILE C 1 75 ? -24.917 35.179 98.293 1.00 8.56 72 ILE C C 1
ATOM 1536 O O . ILE C 1 75 ? -25.693 36.091 98.594 1.00 10.23 72 ILE C O 1
ATOM 1541 N N . ILE C 1 76 ? -23.655 35.105 98.701 1.00 8.63 73 ILE C N 1
ATOM 1542 C CA . ILE C 1 76 ? -22.986 36.195 99.426 1.00 8.39 73 ILE C CA 1
ATOM 1543 C C . ILE C 1 76 ? -21.986 36.848 98.458 1.00 8.91 73 ILE C C 1
ATOM 1544 O O . ILE C 1 76 ? -21.230 36.149 97.792 1.00 9.64 73 ILE C O 1
ATOM 1549 N N . ASP C 1 77 ? -22.024 38.182 98.354 1.00 9.17 74 ASP C N 1
ATOM 1550 C CA A ASP C 1 77 ? -21.199 38.969 97.438 0.60 9.92 74 ASP C CA 1
ATOM 1551 C CA B ASP C 1 77 ? -21.137 38.868 97.421 0.40 10.07 74 ASP C CA 1
ATOM 1552 C C . ASP C 1 77 ? -19.816 39.334 97.985 1.00 8.63 74 ASP C C 1
ATOM 1553 O O . ASP C 1 77 ? -18.872 39.487 97.210 1.00 9.07 74 ASP C O 1
ATOM 1562 N N . ALA C 1 78 ? -19.742 39.568 99.298 1.00 7.62 75 ALA C N 1
ATOM 1563 C CA . ALA C 1 78 ? -18.518 40.036 99.901 1.00 7.00 75 ALA C CA 1
ATOM 1564 C C . ALA C 1 78 ? -18.523 39.796 101.381 1.00 6.82 75 ALA C C 1
ATOM 1565 O O . ALA C 1 78 ? -19.592 39.673 101.993 1.00 7.79 75 ALA C O 1
ATOM 1567 N N . VAL C 1 79 ? -17.321 39.733 101.941 1.00 5.91 76 VAL C N 1
ATOM 1568 C CA . VAL C 1 79 ? -17.094 39.654 103.378 1.00 5.14 76 VAL C CA 1
ATOM 1569 C C . VAL C 1 79 ? -16.197 40.792 103.785 1.00 5.06 76 VAL C C 1
ATOM 1570 O O . VAL C 1 79 ? -15.171 41.031 103.144 1.00 5.65 76 VAL C O 1
ATOM 1574 N N . THR C 1 80 ? -16.554 41.501 104.852 1.00 5.02 77 THR C N 1
ATOM 1575 C CA . THR C 1 80 ? -15.673 42.472 105.450 1.00 5.35 77 THR C CA 1
ATOM 1576 C C . THR C 1 80 ? -15.357 42.077 106.886 1.00 4.67 77 THR C C 1
ATOM 1577 O O . THR C 1 80 ? -16.152 41.384 107.511 1.00 5.74 77 THR C O 1
ATOM 1581 N N . ILE C 1 81 ? -14.190 42.504 107.383 1.00 4.87 78 ILE C N 1
ATOM 1582 C CA A ILE C 1 81 ? -13.744 42.099 108.703 0.50 5.43 78 ILE C CA 1
ATOM 1583 C CA B ILE C 1 81 ? -13.685 42.057 108.688 0.50 4.30 78 ILE C CA 1
ATOM 1584 C C . ILE C 1 81 ? -13.119 43.279 109.416 1.00 4.53 78 ILE C C 1
ATOM 1585 O O . ILE C 1 81 ? -12.489 44.141 108.792 1.00 4.73 78 ILE C O 1
ATOM 1594 N N . SER C 1 82 ? -13.343 43.370 110.723 1.00 4.76 79 SER C N 1
ATOM 1595 C CA . SER C 1 82 ? -12.737 44.444 111.500 1.00 5.19 79 SER C CA 1
ATOM 1596 C C . SER C 1 82 ? -11.290 44.132 111.841 1.00 5.19 79 SER C C 1
ATOM 1597 O O . SER C 1 82 ? -10.883 42.971 111.953 1.00 5.72 79 SER C O 1
ATOM 1600 N N . SER C 1 83 ? -10.502 45.183 112.128 1.00 5.23 80 SER C N 1
ATOM 1601 C CA . SER C 1 83 ? -9.071 45.009 112.337 1.00 5.27 80 SER C CA 1
ATOM 1602 C C . SER C 1 83 ? -8.769 44.213 113.577 1.00 5.45 80 SER C C 1
ATOM 1603 O O . SER C 1 83 ? -7.693 43.655 113.707 1.00 7.56 80 SER C O 1
ATOM 1606 N N . ASP C 1 84 ? -9.676 44.205 114.551 1.00 5.32 81 ASP C N 1
ATOM 1607 C CA . ASP C 1 84 ? -9.521 43.494 115.804 1.00 6.11 81 ASP C CA 1
ATOM 1608 C C . ASP C 1 84 ? -10.092 42.079 115.748 1.00 5.52 81 ASP C C 1
ATOM 1609 O O . ASP C 1 84 ? -10.051 41.363 116.745 1.00 7.18 81 ASP C O 1
ATOM 1614 N N . GLY C 1 85 ? -10.588 41.641 114.593 1.00 5.88 82 GLY C N 1
ATOM 1615 C CA . GLY C 1 85 ? -11.107 40.290 114.500 1.00 5.76 82 GLY C CA 1
ATOM 1616 C C . GLY C 1 85 ? -12.398 40.029 115.252 1.00 5.09 82 GLY C C 1
ATOM 1617 O O . GLY C 1 85 ? -12.810 38.881 115.377 1.00 6.03 82 GLY C O 1
ATOM 1618 N N . MET C 1 86 ? -13.084 41.071 115.716 1.00 5.13 83 MET C N 1
ATOM 1619 C CA . MET C 1 86 ? -14.324 40.889 116.477 1.00 5.40 83 MET C CA 1
ATOM 1620 C C . MET C 1 86 ? -15.576 40.921 115.677 1.00 5.40 83 MET C C 1
ATOM 1621 O O . MET C 1 86 ? -16.640 40.519 116.161 1.00 6.65 83 MET C O 1
ATOM 1626 N N . LEU C 1 87 ? -15.511 41.415 114.443 1.00 5.29 84 LEU C N 1
ATOM 1627 C CA . LEU C 1 87 ? -16.704 41.527 113.582 1.00 6.15 84 LEU C CA 1
ATOM 1628 C C . LEU C 1 87 ? -16.388 41.006 112.197 1.00 5.09 84 LEU C C 1
ATOM 1629 O O . LEU C 1 87 ? -15.342 41.353 111.630 1.00 6.13 84 LEU C O 1
ATOM 1634 N N . VAL C 1 88 ? -17.339 40.269 111.628 1.00 5.74 85 VAL C N 1
ATOM 1635 C CA . VAL C 1 88 ? -17.404 40.057 110.186 1.00 6.03 85 VAL C CA 1
ATOM 1636 C C . VAL C 1 88 ? -18.771 40.483 109.720 1.00 6.45 85 VAL C C 1
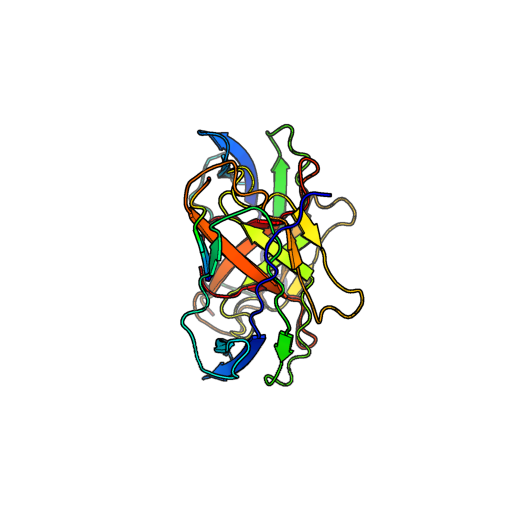ATOM 1637 O O . VAL C 1 88 ? -19.755 40.311 110.424 1.00 8.30 85 VAL C O 1
ATOM 1641 N N . GLN C 1 89 ? -18.812 41.030 108.511 1.00 6.16 86 GLN C N 1
ATOM 1642 C CA . GLN C 1 89 ? -20.084 41.417 107.907 1.00 7.61 86 GLN C CA 1
ATOM 1643 C C . GLN C 1 89 ? -20.147 40.870 106.507 1.00 8.52 86 GLN C C 1
ATOM 1644 O O . GLN C 1 89 ? -19.169 40.866 105.773 1.00 10.40 86 GLN C O 1
ATOM 1650 N N . LEU C 1 90 ? -21.309 40.365 106.163 1.00 10.10 87 LEU C N 1
ATOM 1651 C CA . LEU C 1 90 ? -21.581 39.888 104.841 1.00 10.28 87 LEU C CA 1
ATOM 1652 C C . LEU C 1 90 ? -22.471 40.835 104.078 1.00 11.19 87 LEU C C 1
ATOM 1653 O O . LEU C 1 90 ? -23.411 41.384 104.653 1.00 12.29 87 LEU C O 1
ATOM 1658 N N . VAL C 1 91 ? -22.148 41.015 102.789 1.00 11.04 88 VAL C N 1
ATOM 1659 C CA . VAL C 1 91 ? -22.939 41.820 101.858 1.00 12.65 88 VAL C CA 1
ATOM 1660 C C . VAL C 1 91 ? -23.689 40.852 100.979 1.00 10.96 88 VAL C C 1
ATOM 1661 O O . VAL C 1 91 ? -23.040 40.009 100.352 1.00 10.92 88 VAL C O 1
ATOM 1665 N N . ASP C 1 92 ? -25.011 40.967 100.991 1.00 11.89 89 ASP C N 1
ATOM 1666 C CA . ASP C 1 92 ? -25.956 40.071 100.251 1.00 13.81 89 ASP C CA 1
ATOM 1667 C C . ASP C 1 92 ? -26.932 40.910 99.497 1.00 14.85 89 ASP C C 1
ATOM 1668 O O . ASP C 1 92 ? -27.855 41.511 100.048 1.00 14.81 89 ASP C O 1
ATOM 1673 N N . LEU C 1 93 ? -26.653 41.051 98.205 1.00 18.46 90 LEU C N 1
ATOM 1674 C CA . LEU C 1 93 ? -27.434 41.915 97.332 1.00 19.47 90 LEU C CA 1
ATOM 1675 C C . LEU C 1 93 ? -28.730 41.176 96.947 1.00 20.23 90 LEU C C 1
ATOM 1676 O O . LEU C 1 93 ? -29.574 41.747 96.280 1.00 21.51 90 LEU C O 1
ATOM 1681 N N . ASP C 1 94 ? -28.857 39.898 97.292 1.00 20.71 91 ASP C N 1
ATOM 1682 C CA . ASP C 1 94 ? -30.061 39.096 97.118 1.00 21.95 91 ASP C CA 1
ATOM 1683 C C . ASP C 1 94 ? -30.495 39.025 95.667 1.00 23.55 91 ASP C C 1
ATOM 1684 O O . ASP C 1 94 ? -31.672 39.112 95.392 1.00 24.22 91 ASP C O 1
ATOM 1689 N N . LYS C 1 95 ? -29.532 38.921 94.765 1.00 25.49 92 LYS C N 1
ATOM 1690 C CA A LYS C 1 95 ? -29.830 38.931 93.335 0.60 26.82 92 LYS C CA 1
ATOM 1691 C CA B LYS C 1 95 ? -29.820 38.934 93.327 0.40 26.71 92 LYS C CA 1
ATOM 1692 C C . LYS C 1 95 ? -29.832 37.499 92.799 1.00 26.51 92 LYS C C 1
ATOM 1693 O O . LYS C 1 95 ? -30.408 37.241 91.729 1.00 28.40 92 LYS C O 1
ATOM 1704 N N . THR C 1 96 ? -29.214 36.574 93.547 1.00 25.11 93 THR C N 1
ATOM 1705 C CA . THR C 1 96 ? -29.178 35.157 93.217 1.00 24.26 93 THR C CA 1
ATOM 1706 C C . THR C 1 96 ? -29.993 34.476 94.289 1.00 22.51 93 THR C C 1
ATOM 1707 O O . THR C 1 96 ? -29.675 34.578 95.496 1.00 20.19 93 THR C O 1
ATOM 1711 N N . PRO C 1 97 ? -31.041 33.7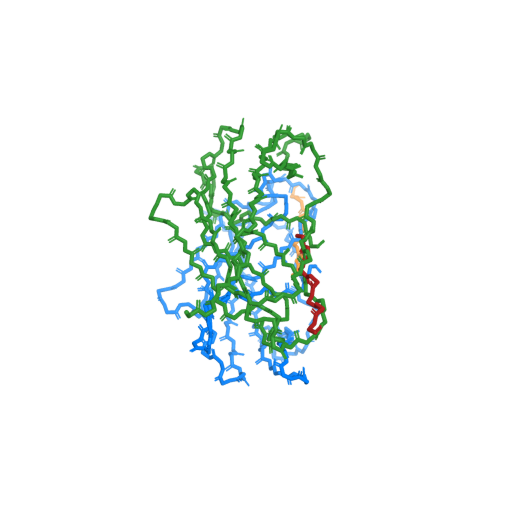76 93.871 1.00 20.87 94 PRO C N 1
ATOM 1712 C CA . PRO C 1 97 ? -31.800 33.001 94.829 1.00 20.53 94 PRO C CA 1
ATOM 1713 C C . PRO C 1 97 ? -31.096 31.709 95.197 1.00 19.35 94 PRO C C 1
ATOM 1714 O O . PRO C 1 97 ? -30.299 31.202 94.417 1.00 22.84 94 PRO C O 1
ATOM 1718 N N . GLY C 1 98 ? -31.400 31.165 96.360 1.00 17.53 95 GLY C N 1
ATOM 1719 C CA . GLY C 1 98 ? -30.799 29.912 96.788 1.00 17.18 95 GLY C CA 1
ATOM 1720 C C . GLY C 1 98 ? -30.260 29.981 98.192 1.00 15.82 95 GLY C C 1
ATOM 1721 O O . GLY C 1 98 ? -30.437 30.974 98.887 1.00 19.09 95 GLY C O 1
ATOM 1722 N N . THR C 1 99 ? -29.570 28.923 98.577 1.00 15.95 96 THR C N 1
ATOM 1723 C CA A THR C 1 99 ? -29.027 28.751 99.919 0.60 15.20 96 THR C CA 1
ATOM 1724 C CA B THR C 1 99 ? -28.990 28.820 99.910 0.40 14.98 96 THR C CA 1
ATOM 1725 C C . THR C 1 99 ? -27.509 28.491 99.804 1.00 15.05 96 THR C C 1
ATOM 1726 O O . THR C 1 99 ? -27.060 27.795 98.896 1.00 16.34 96 THR C O 1
ATOM 1733 N N . THR C 1 100 ? -26.743 29.070 100.714 1.00 13.06 97 THR C N 1
ATOM 1734 C CA . THR C 1 100 ? -25.327 28.694 100.874 1.00 12.02 97 THR C CA 1
ATOM 1735 C C . THR C 1 100 ? -25.030 28.431 102.345 1.00 12.34 97 THR C C 1
ATOM 1736 O O . THR C 1 100 ? -25.715 28.945 103.240 1.00 14.37 97 THR C O 1
ATOM 1740 N N . LYS C 1 101 ? -24.040 27.578 102.542 1.00 10.18 98 LYS C N 1
ATOM 1741 C CA . LYS C 1 101 ? -23.560 27.216 103.864 1.00 9.51 98 LYS C CA 1
ATOM 1742 C C . LYS C 1 101 ? -22.162 27.772 104.011 1.00 8.73 98 LYS C C 1
ATOM 1743 O O . LYS C 1 101 ? -21.402 27.718 103.069 1.00 9.77 98 LYS C O 1
ATOM 1749 N N . PHE C 1 102 ? -21.826 28.236 105.189 1.00 7.45 99 PHE C N 1
ATOM 1750 C CA . PHE C 1 102 ? -20.514 28.781 105.447 1.00 6.71 99 PHE C CA 1
ATOM 1751 C C . PHE C 1 102 ? -20.036 28.364 106.835 1.00 6.54 99 PHE C C 1
ATOM 1752 O O . PHE C 1 102 ? -20.814 27.953 107.686 1.00 7.01 99 PHE C O 1
ATOM 1760 N N . GLN C 1 103 ? -18.740 28.533 107.032 1.00 5.97 100 GLN C N 1
ATOM 1761 C CA . GLN C 1 103 ? -18.086 28.269 108.320 1.00 5.69 100 GLN C CA 1
ATOM 1762 C C . GLN C 1 103 ? -17.221 29.468 108.656 1.00 5.29 100 GLN C C 1
ATOM 1763 O O . GLN C 1 103 ? -16.469 29.971 107.820 1.00 6.32 100 GLN C O 1
ATOM 1769 N N . PHE C 1 104 ? -17.377 29.979 109.881 1.00 5.27 101 PHE C N 1
ATOM 1770 C CA . PHE C 1 104 ? -16.486 30.985 110.367 1.00 5.37 101 PHE C CA 1
ATOM 1771 C C . PHE C 1 104 ? -15.071 30.440 110.448 1.00 4.76 101 PHE C C 1
ATOM 1772 O O . PHE C 1 104 ? -14.897 29.270 110.797 1.00 5.62 101 PHE C O 1
ATOM 1780 N N . VAL C 1 105 ? -14.090 31.300 110.159 1.00 5.06 102 VAL C N 1
ATOM 1781 C CA . VAL C 1 105 ? -12.679 30.960 110.214 1.00 4.84 102 VAL C CA 1
ATOM 1782 C C . VAL C 1 105 ? -12.040 31.858 111.242 1.00 4.67 102 VAL C C 1
ATOM 1783 O O . VAL C 1 105 ? -12.143 33.096 111.137 1.00 5.39 102 VAL C O 1
ATOM 1787 N N . LEU C 1 106 ? -11.391 31.265 112.250 1.00 5.09 103 LEU C N 1
ATOM 1788 C CA . LEU C 1 106 ? -10.811 32.023 113.343 1.00 4.18 103 LEU C CA 1
ATOM 1789 C C . LEU C 1 106 ? -9.380 31.609 113.607 1.00 4.76 103 LEU C C 1
ATOM 1790 O O . LEU C 1 106 ? -9.030 30.432 113.498 1.00 5.98 103 LEU C O 1
ATOM 1795 N N . SER C 1 107 ? -8.527 32.548 113.973 1.00 4.91 104 SER C N 1
ATOM 1796 C CA . SER C 1 107 ? -7.240 32.226 114.543 1.00 4.39 104 SER C CA 1
ATOM 1797 C C . SER C 1 107 ? -7.422 32.047 116.057 1.00 5.25 104 SER C C 1
ATOM 1798 O O . SER C 1 107 ? -8.424 32.421 116.632 1.00 5.08 104 SER C O 1
ATOM 1801 N N . ASN C 1 108 ? -6.434 31.415 116.681 1.00 4.84 105 ASN C N 1
ATOM 1802 C CA . ASN C 1 108 ? -6.391 31.274 118.133 1.00 4.72 105 ASN C CA 1
ATOM 1803 C C . ASN C 1 108 ? -4.987 31.497 118.622 1.00 5.23 105 ASN C C 1
ATOM 1804 O O . ASN C 1 108 ? -4.050 31.406 117.855 1.00 5.70 105 ASN C O 1
ATOM 1809 N N . THR C 1 109 ? -4.844 31.767 119.919 1.00 5.59 106 THR C N 1
ATOM 1810 C CA . THR C 1 109 ? -3.542 32.047 120.503 1.00 6.81 106 THR C CA 1
ATOM 1811 C C . THR C 1 109 ? -2.890 30.852 121.210 1.00 6.70 106 THR C C 1
ATOM 1812 O O . THR C 1 109 ? -1.743 30.966 121.667 1.00 9.31 106 THR C O 1
ATOM 1816 N N . ALA C 1 110 ? -3.583 29.714 121.235 1.00 6.50 107 ALA C N 1
ATOM 1817 C CA . ALA C 1 110 ? -3.030 28.479 121.808 1.00 6.90 107 ALA C CA 1
ATOM 1818 C C . ALA C 1 110 ? -2.158 27.723 120.819 1.00 7.19 107 ALA C C 1
ATOM 1819 O O . ALA C 1 110 ? -1.185 27.057 121.228 1.00 9.16 107 ALA C O 1
ATOM 1821 N N . ASN C 1 111 ? -2.527 27.722 119.543 1.00 5.97 108 ASN C N 1
ATOM 1822 C CA . ASN C 1 111 ? -1.780 27.006 118.497 1.00 5.39 108 ASN C CA 1
ATOM 1823 C C . ASN C 1 111 ? -1.990 27.727 117.187 1.00 5.48 108 ASN C C 1
ATOM 1824 O O . ASN C 1 111 ? -2.712 28.732 117.107 1.00 5.93 108 ASN C O 1
ATOM 1829 N N . THR C 1 112 ? -1.359 27.205 116.144 1.00 5.00 109 THR C N 1
ATOM 1830 C CA . THR C 1 112 ? -1.309 27.802 114.830 1.00 5.07 109 THR C CA 1
ATOM 1831 C C . THR C 1 112 ? -2.296 27.172 113.839 1.00 4.97 109 THR C C 1
ATOM 1832 O O . THR C 1 112 ? -2.205 27.428 112.622 1.00 6.22 109 THR C O 1
ATOM 1836 N N . LEU C 1 113 ? -3.228 26.381 114.349 1.00 4.68 110 LEU C N 1
ATOM 1837 C CA . LEU C 1 113 ? -4.305 25.797 113.561 1.00 4.67 110 LEU C CA 1
ATOM 1838 C C . LEU C 1 113 ? -5.418 26.816 113.459 1.00 4.69 110 LEU C C 1
ATOM 1839 O O . LEU C 1 113 ? -5.704 27.522 114.460 1.00 5.49 110 LEU C O 1
ATOM 1844 N N . LEU C 1 114 ? -6.063 26.939 112.317 1.00 4.55 111 LEU C N 1
ATOM 1845 C CA . LEU C 1 114 ? -7.271 27.745 112.247 1.00 4.91 111 LEU C CA 1
ATOM 1846 C C . LEU C 1 114 ? -8.461 26.933 112.802 1.00 4.33 111 LEU C C 1
ATOM 1847 O O . LEU C 1 114 ? -8.499 25.704 112.730 1.00 5.65 111 LEU C O 1
ATOM 1852 N N . VAL C 1 115 ? -9.412 27.687 113.351 1.00 5.01 112 VAL C N 1
ATOM 1853 C CA . VAL C 1 115 ? -10.614 27.147 113.909 1.00 5.16 112 VAL C CA 1
ATOM 1854 C C . VAL C 1 115 ? -11.743 27.350 112.927 1.00 5.53 112 VAL C C 1
ATOM 1855 O O . VAL C 1 115 ? -11.913 28.460 112.409 1.00 6.06 112 VAL C O 1
ATOM 1859 N N . LEU C 1 116 ? -12.550 26.319 112.706 1.00 5.37 113 LEU C N 1
ATOM 1860 C CA . LEU C 1 116 ? -13.754 26.406 111.887 1.00 5.41 113 LEU C CA 1
ATOM 1861 C C . LEU C 1 116 ? -14.991 26.111 112.703 1.00 5.34 113 LEU C C 1
ATOM 1862 O O . LEU C 1 116 ? -14.989 25.172 113.484 1.00 6.32 113 LEU C O 1
ATOM 1867 N N . SER C 1 117 ? -16.088 26.838 112.461 1.00 5.35 114 SER C N 1
ATOM 1868 C CA . SER C 1 117 ? -17.356 26.392 112.971 1.00 6.14 114 SER C CA 1
ATOM 1869 C C . SER C 1 117 ? -17.815 25.182 112.155 1.00 5.64 114 SER C C 1
ATOM 1870 O O . SER C 1 117 ? -17.288 24.929 111.072 1.00 6.55 114 SER C O 1
ATOM 1873 N N . PRO C 1 118 ? -18.778 24.391 112.651 1.00 7.33 115 PRO C N 1
ATOM 1874 C CA . PRO C 1 118 ? -19.117 23.161 111.964 1.00 8.90 115 PRO C CA 1
ATOM 1875 C C . PRO C 1 118 ? -19.642 23.330 110.555 1.00 9.17 115 PRO C C 1
ATOM 1876 O O . PRO C 1 118 ? -20.315 24.320 110.249 1.00 10.48 115 PRO C O 1
ATOM 1880 N N . ASP C 1 119 ? -19.412 22.345 109.710 1.00 10.66 116 ASP C N 1
ATOM 1881 C CA . ASP C 1 119 ? -19.804 22.438 108.320 1.00 12.96 116 ASP C CA 1
ATOM 1882 C C . ASP C 1 119 ? -21.310 22.495 108.243 1.00 14.40 116 ASP C C 1
ATOM 1883 O O . ASP C 1 119 ? -22.051 21.934 109.075 1.00 15.37 116 ASP C O 1
ATOM 1888 N N . PRO D 2 1 ? -23.125 28.324 109.587 1.00 12.67 117 PRO D N 1
ATOM 1889 C CA . PRO D 2 1 ? -24.561 28.493 109.413 1.00 13.36 117 PRO D CA 1
ATOM 1890 C C . PRO D 2 1 ? -24.895 28.643 107.966 1.00 13.55 117 PRO D C 1
ATOM 1891 O O . PRO D 2 1 ? -24.051 28.502 107.094 1.00 14.34 117 PRO D O 1
ATOM 1895 N N . ALA D 2 2 ? -26.146 28.950 107.688 1.00 15.80 118 ALA D N 1
ATOM 1896 C CA . ALA D 2 2 ? -26.579 29.172 106.338 1.00 17.09 118 ALA D CA 1
ATOM 1897 C C . ALA D 2 2 ? -27.201 30.542 106.117 1.00 17.68 118 ALA D C 1
ATOM 1898 O O . ALA D 2 2 ? -27.629 31.220 107.065 1.00 17.46 118 ALA D O 1
ATOM 1900 N N . ILE D 2 3 ? -27.204 30.920 104.846 1.00 17.93 119 ILE D N 1
ATOM 1901 C CA . ILE D 2 3 ? -27.895 32.093 104.378 1.00 18.49 119 ILE D CA 1
ATOM 1902 C C . ILE D 2 3 ? -28.857 31.605 103.294 1.00 18.08 119 ILE D C 1
ATOM 1903 O O . ILE D 2 3 ? -28.442 30.907 102.347 1.00 17.16 119 ILE D O 1
ATOM 1908 N N . ILE D 2 4 ? -30.102 32.071 103.391 1.00 18.15 120 ILE D N 1
ATOM 1909 C CA . ILE D 2 4 ? -31.176 31.729 102.464 1.00 20.00 120 ILE D CA 1
ATOM 1910 C C . ILE D 2 4 ? -31.617 33.005 101.743 1.00 18.63 120 ILE D C 1
ATOM 1911 O O . ILE D 2 4 ? -32.107 33.928 102.384 1.00 20.72 120 ILE D O 1
ATOM 1916 N N . ASN D 2 5 ? -31.386 33.061 100.434 1.00 18.49 121 ASN D N 1
ATOM 1917 C CA . ASN D 2 5 ? -31.845 34.163 99.598 1.00 19.04 121 ASN D CA 1
ATOM 1918 C C . ASN D 2 5 ? -33.193 33.853 98.985 1.00 22.03 121 ASN D C 1
ATOM 1919 O O . ASN D 2 5 ? -33.326 32.869 98.258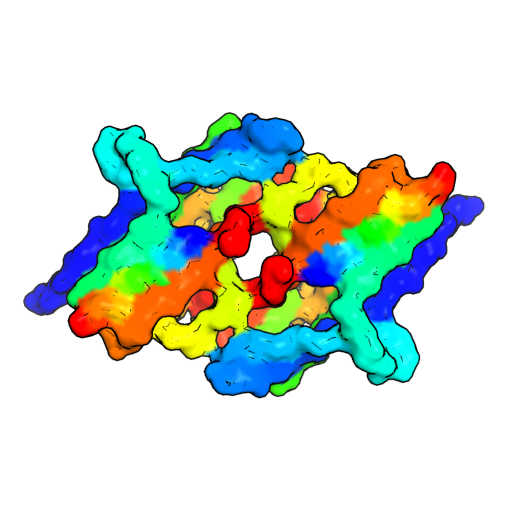 1.00 20.12 121 ASN D O 1
ATOM 1924 N N . ARG D 2 6 ? -34.156 34.696 99.317 1.00 25.89 122 ARG D N 1
ATOM 1925 C CA A ARG D 2 6 ? -35.438 34.701 98.633 0.60 28.63 122 ARG D CA 1
ATOM 1926 C CA B ARG D 2 6 ? -35.471 34.731 98.655 0.40 28.54 122 ARG D CA 1
ATOM 1927 C C . ARG D 2 6 ? -35.509 36.043 97.874 1.00 29.64 122 ARG D C 1
ATOM 1928 O O . ARG D 2 6 ? -35.817 37.081 98.453 1.00 31.18 122 ARG D O 1
ATOM 1943 N N . PRO D 2 7 ? -35.130 36.040 96.584 0.70 31.97 123 PRO D N 1
ATOM 1944 C CA . PRO D 2 7 ? -35.364 37.257 95.781 0.70 33.23 123 PRO D CA 1
ATOM 1945 C C . PRO D 2 7 ? -36.828 37.452 95.375 0.70 33.29 123 PRO D C 1
ATOM 1946 O O . PRO D 2 7 ? -37.724 37.199 96.174 0.70 32.46 123 PRO D O 1
#

B-factor: mean 14.72, std 9.45, range [2.3, 58.63]